Protein AF-0000000085153282 (afdb_homodimer)

Radius of gyration: 21.61 Å; Cα contacts (8 Å, |Δi|>4): 539; chains: 2; bounding box: 54×69×67 Å

pLDDT: mean 90.54, std 16.42, range [29.72, 98.94]

Secondary structure (DSSP, 8-state):
-------------EEEEE---SSHHHHHHHHHHHHHHTTT-EEE-HHHHS--HHHHHHTT--HHHHHHHHHHHHHHHHHH-SEEEEE--SSS--HHHHHHHHHHHHTT-EEEEE---GGG-STTSS-HHHHTT-SEEESSHHHHHHHHHHHHS---/-------------EEEEE---SSHHHHHHHHHHHHHHTTT-EEE-HHHHS--HHHHHHTT--HHHHHHHHHHHHHHHHHH-SEEEEE--SSS--HHHHHHHHHHHHTT-EEEEE---GGG-STTSS-HHHHHH-SEEESSHHHHHHHHHHHHS---

Nearest PDB structures (foldseek):
  7o62-assembly1_B  TM=9.659E-01  e=3.490E-23  Desulfotalea psychrophila LSv54
  7o62-assembly1_A  TM=9.675E-01  e=1.592E-22  Desulfotalea psychrophila LSv54
  7o62-assembly1_D  TM=9.751E-01  e=4.844E-21  Desulfotalea psychrophila LSv54
  7o62-assembly1_C  TM=9.656E-01  e=6.238E-21  Desulfotalea psychrophila LSv54
  8pqq-assembly1_D  TM=7.972E-01  e=9.176E-09  Chroococcidiopsis thermalis PCC 7203

Sequence (312 aa):
MRRFVMNNLSFRPKLYLAAPLFNEAEKESNRNIRDSLIDCCDVFLPQEDGLLLDELVSLGTPLKVAEKSIYEADISAMKNADILLAVLDGACIDDGVAFELGYAKAINKVCLGFQTDVRRQAPTGNNPMIECSCEEIFSDLGSLKKWLQQKYNKLSMRRFVMNNLSFRPKLYLAAPLFNEAEKESNRNIRDSLIDCCDVFLPQEDGLLLDELVSLGTPLKVAEKSIYEADISAMKNADILLAVLDGACIDDGVAFELGYAKAINKVCLGFQTDVRRQAPTGNNPMIECSCEEIFSDLGSLKKWLQQKYNKLS

Solvent-accessible surface area (backbone atoms only — not comparable to full-atom values): 16989 Å² total; per-residue (Å²): 131,80,75,74,67,71,71,75,71,60,53,64,45,32,30,27,52,33,54,68,68,89,47,68,70,40,42,51,51,51,49,50,53,45,64,72,37,52,89,63,31,48,65,44,42,48,95,77,74,50,66,51,62,70,61,37,41,74,74,67,38,54,64,70,57,33,34,44,50,32,34,53,49,51,53,52,49,52,70,71,27,51,29,37,40,30,46,55,39,61,101,56,41,46,40,55,28,27,16,50,52,20,24,39,47,60,72,66,36,51,31,33,34,40,41,72,42,70,84,46,67,43,92,80,40,51,54,38,60,59,53,67,55,29,82,47,74,32,68,47,67,67,64,45,44,50,51,52,38,59,72,40,40,63,72,121,129,81,75,71,68,70,72,74,72,59,54,64,46,32,29,27,51,34,53,69,68,89,46,70,69,41,43,52,52,50,50,51,54,44,65,72,37,53,89,64,30,48,66,45,42,48,95,77,73,51,67,51,61,70,61,37,40,75,75,66,40,55,64,70,59,31,35,46,50,33,35,52,50,51,52,50,50,52,70,70,28,51,30,38,40,30,47,55,39,64,102,56,42,44,37,55,29,26,17,50,52,20,24,40,47,61,72,67,36,51,30,32,34,39,41,71,41,69,84,46,66,42,93,80,40,52,53,38,59,58,53,66,55,29,82,46,74,33,67,48,67,68,63,47,45,51,51,51,38,57,71,40,42,63,72,122

InterPro domains:
  IPR007710 Nucleoside 2-deoxyribosyltransferase [PF05014] (15-120)
  IPR051239 2'-Deoxynucleoside 5'-phosphate N-hydrolase [PTHR15364] (12-120)

Foldseek 3Di:
DPPPPVVVVQDAFEEEEQFDDPDPVRVVVLVVLCVLQVVRHNYDDCVPNHQDQVVCVVVPHDNVRSVVRRVVRSLVSLVRGQEYEAEQEDVHRDPSSLVSLVSSLVVPHAYEYEYQHPCQPPPPNDDCSVVVSHPYYDNDSVVVNVVSCVVRVVPD/DPPPPVVVVQDAFEEEEQFDDPDPVRVVVLVVLCVLQVVRHNYDDCVPNHQDQVVCVVVPHDNVRSVVRRVVRSLVSLVRGQEYEAEQEDVHRDPSSLVSLVSSLVVPHAYEYEYQHPCQPPPPRDDCSVVVSHPYYDNDSVVVNVVSCVVRVVPD

Structure (mmCIF, N/CA/C/O backbone):
data_AF-0000000085153282-model_v1
#
loop_
_entity.id
_entity.type
_entity.pdbx_description
1 polymer 'Nucleoside 2-deoxyribosyltransferase'
#
loop_
_atom_site.group_PDB
_atom_site.id
_atom_site.type_symbol
_atom_site.label_atom_id
_atom_site.label_alt_id
_atom_site.label_comp_id
_atom_site.label_asym_id
_atom_site.label_entity_id
_atom_site.label_seq_id
_atom_site.pdbx_PDB_ins_code
_atom_site.Cartn_x
_atom_site.Cartn_y
_atom_site.Cartn_z
_atom_site.occupancy
_atom_site.B_iso_or_equiv
_atom_site.auth_seq_id
_atom_site.auth_comp_id
_atom_site.auth_asym_id
_atom_site.auth_atom_id
_atom_site.pdbx_PDB_model_num
ATOM 1 N N . MET A 1 1 ? -17.188 20.094 47.781 1 29.72 1 MET A N 1
ATOM 2 C CA . MET A 1 1 ? -17.562 19.141 46.719 1 29.72 1 MET A CA 1
ATOM 3 C C . MET A 1 1 ? -16.703 19.359 45.469 1 29.72 1 MET A C 1
ATOM 5 O O . MET A 1 1 ? -16.875 20.344 44.75 1 29.72 1 MET A O 1
ATOM 9 N N . ARG A 1 2 ? -15.484 19.141 45.531 1 34.56 2 ARG A N 1
ATOM 10 C CA . ARG A 1 2 ? -14.453 19.562 44.562 1 34.56 2 ARG A CA 1
ATOM 11 C C . ARG A 1 2 ? -14.672 18.922 43.188 1 34.56 2 ARG A C 1
ATOM 13 O O . ARG A 1 2 ? -14.789 17.703 43.094 1 34.56 2 ARG A O 1
ATOM 20 N N . ARG A 1 3 ? -15.547 19.656 42.375 1 34.19 3 ARG A N 1
ATOM 21 C CA . ARG A 1 3 ? -15.711 19.219 41 1 34.19 3 ARG A CA 1
ATOM 22 C C . ARG A 1 3 ? -14.391 18.703 40.406 1 34.19 3 ARG A C 1
ATOM 24 O O . ARG A 1 3 ? -13.43 19.453 40.281 1 34.19 3 ARG A O 1
ATOM 31 N N . PHE A 1 4 ? -13.938 17.547 40.688 1 35.59 4 PHE A N 1
ATOM 32 C CA . PHE A 1 4 ? -12.883 16.891 39.938 1 35.59 4 PHE A CA 1
ATOM 33 C C . PHE A 1 4 ? -13.016 17.172 38.438 1 35.59 4 PHE A C 1
ATOM 35 O O . PHE A 1 4 ? -13.922 16.672 37.781 1 35.59 4 PHE A O 1
ATOM 42 N N . VAL A 1 5 ? -12.914 18.453 38.094 1 35.88 5 VAL A N 1
ATOM 43 C CA . VAL A 1 5 ? -12.812 18.781 36.688 1 35.88 5 VAL A CA 1
ATOM 44 C C . VAL A 1 5 ? -11.961 17.719 35.969 1 35.88 5 VAL A C 1
ATOM 46 O O . VAL A 1 5 ? -10.781 17.562 36.281 1 35.88 5 VAL A O 1
ATOM 49 N N . MET A 1 6 ? -12.43 16.438 35.969 1 36.19 6 MET A N 1
ATOM 50 C CA . MET A 1 6 ? -11.812 15.523 35 1 36.19 6 MET A CA 1
ATOM 51 C C . MET A 1 6 ? -11.133 16.281 33.875 1 36.19 6 MET A C 1
A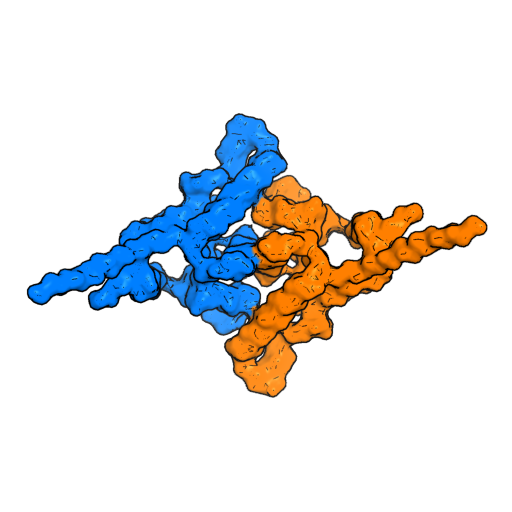TOM 53 O O . MET A 1 6 ? -11.797 17.016 33.125 1 36.19 6 MET A O 1
ATOM 57 N N . ASN A 1 7 ? -10.125 17.125 34.188 1 38.12 7 ASN A N 1
ATOM 58 C CA . ASN A 1 7 ? -9.25 17.703 33.188 1 38.12 7 ASN A CA 1
ATOM 59 C C . ASN A 1 7 ? -9.195 16.859 31.922 1 38.12 7 ASN A C 1
ATOM 61 O O . ASN A 1 7 ? -8.492 15.844 31.875 1 38.12 7 ASN A O 1
ATOM 65 N N . ASN A 1 8 ? -10.344 16.391 31.391 1 42.69 8 ASN A N 1
ATOM 66 C CA . ASN A 1 8 ? -10.453 15.648 30.141 1 42.69 8 ASN A CA 1
ATOM 67 C C . ASN A 1 8 ? -9.297 15.969 29.188 1 42.69 8 ASN A C 1
ATOM 69 O O . ASN A 1 8 ? -9.273 17.031 28.578 1 42.69 8 ASN A O 1
ATOM 73 N N . LEU A 1 9 ? -8.016 16.031 29.516 1 49.03 9 LEU A N 1
ATOM 74 C CA . LEU A 1 9 ? -6.738 16.281 28.859 1 49.03 9 LEU A CA 1
ATOM 75 C C . LEU A 1 9 ? -6.785 15.852 27.391 1 49.03 9 LEU A C 1
ATOM 77 O O . LEU A 1 9 ? -6.992 14.672 27.094 1 49.03 9 LEU A O 1
ATOM 81 N N . SER A 1 10 ? -7.375 16.734 26.453 1 64 10 SER A N 1
ATOM 82 C CA . SER A 1 10 ? -7.566 16.656 25.016 1 64 10 SER A CA 1
ATOM 83 C C . SER A 1 10 ? -6.348 16.031 24.328 1 64 10 SER A C 1
ATOM 85 O O . SER A 1 10 ? -5.215 16.453 24.578 1 64 10 SER A O 1
ATOM 87 N N . PHE A 1 11 ? -6.25 14.812 24.219 1 83.5 11 PHE A N 1
ATOM 88 C CA . PHE A 1 11 ? -5.23 14.094 23.469 1 83.5 11 PHE A CA 1
ATOM 89 C C . PHE A 1 11 ? -5.137 14.625 22.031 1 83.5 11 PHE A C 1
ATOM 91 O O . PHE A 1 11 ? -6.145 14.727 21.344 1 83.5 11 PHE A O 1
ATOM 98 N N . ARG A 1 12 ? -3.98 15.281 21.797 1 91.25 12 ARG A N 1
ATOM 99 C CA . ARG A 1 12 ? -3.715 15.719 20.438 1 91.25 12 ARG A CA 1
ATOM 100 C C . ARG A 1 12 ? -3.092 14.602 19.609 1 91.25 12 ARG A C 1
ATOM 102 O O . ARG A 1 12 ? -1.907 14.297 19.766 1 91.25 12 ARG A O 1
ATOM 109 N N . PRO A 1 13 ? -3.854 13.977 18.781 1 96.94 13 PRO A N 1
ATOM 110 C CA . PRO A 1 13 ? -3.316 12.836 18.031 1 96.94 13 PRO A CA 1
ATOM 111 C C . PRO A 1 13 ? -2.24 13.234 17.031 1 96.94 13 PRO A C 1
ATOM 113 O O . PRO A 1 13 ? -2.279 14.344 16.484 1 96.94 13 PRO A O 1
ATOM 116 N N . LYS A 1 14 ? -1.281 12.398 16.859 1 98.25 14 LYS A N 1
ATOM 117 C CA . LYS A 1 14 ? -0.298 12.531 15.789 1 98.25 14 LYS A CA 1
ATOM 118 C C . LYS A 1 14 ? -0.824 11.938 14.484 1 98.25 14 LYS A C 1
ATOM 120 O O . LYS A 1 14 ? -1.229 10.773 14.438 1 98.25 14 LYS A O 1
ATOM 125 N N . LEU A 1 15 ? -0.9 12.789 13.461 1 98.69 15 LEU A N 1
ATOM 126 C CA . LEU A 1 15 ? -1.451 12.391 12.172 1 98.69 15 LEU A CA 1
ATOM 127 C C . LEU A 1 15 ? -0.372 12.391 11.094 1 98.69 15 LEU A C 1
ATOM 129 O O . LEU A 1 15 ? 0.289 13.406 10.875 1 98.69 15 LEU A O 1
ATOM 133 N N . TYR A 1 16 ? -0.143 11.25 10.484 1 98.88 16 TYR A N 1
ATOM 134 C CA . TYR A 1 16 ? 0.729 11.141 9.32 1 98.88 16 TYR A CA 1
ATOM 135 C C . TYR A 1 16 ? -0.044 11.391 8.031 1 98.88 16 TYR A C 1
ATOM 137 O O . TYR A 1 16 ? -0.998 10.672 7.723 1 98.88 16 TYR A O 1
ATOM 145 N N . LEU A 1 17 ? 0.329 12.414 7.312 1 98.88 17 LEU A N 1
ATOM 146 C CA . LEU A 1 17 ? -0.335 12.711 6.051 1 98.88 17 LEU A CA 1
ATOM 147 C C . LEU A 1 17 ? 0.336 11.977 4.895 1 98.88 17 LEU A C 1
ATOM 149 O O . LEU A 1 17 ? 1.42 12.359 4.453 1 98.88 17 LEU A O 1
ATOM 153 N N . ALA A 1 18 ? -0.278 10.914 4.445 1 98.88 18 ALA A N 1
ATOM 154 C CA . ALA A 1 18 ? 0.175 10.195 3.258 1 98.88 18 ALA A CA 1
ATOM 155 C C . ALA A 1 18 ? -0.378 10.836 1.987 1 98.88 18 ALA A C 1
ATOM 157 O O . ALA A 1 18 ? -1.581 10.773 1.724 1 98.88 18 ALA A O 1
ATOM 158 N N . ALA A 1 19 ? 0.488 11.445 1.213 1 98.69 19 ALA A N 1
ATOM 159 C CA . ALA A 1 19 ? 0.075 12.195 0.028 1 98.69 19 ALA A CA 1
ATOM 160 C C . ALA A 1 19 ? 1.212 12.281 -0.986 1 98.69 19 ALA A C 1
ATOM 162 O O . ALA A 1 19 ? 2.387 12.281 -0.612 1 98.69 19 ALA A O 1
ATOM 163 N N . PRO A 1 20 ? 0.787 12.258 -2.318 1 97 20 PRO A N 1
ATOM 164 C CA . PRO A 1 20 ? 1.847 12.562 -3.283 1 97 20 PRO A CA 1
ATOM 165 C C . PRO A 1 20 ? 2.424 13.961 -3.105 1 97 20 PRO A C 1
ATOM 167 O O . PRO A 1 20 ? 1.715 14.875 -2.676 1 97 20 PRO A O 1
ATOM 170 N N . LEU A 1 21 ? 3.65 14.094 -3.424 1 96.56 21 LEU A N 1
ATOM 171 C CA . LEU A 1 21 ? 4.32 15.375 -3.205 1 96.56 21 LEU A CA 1
ATOM 172 C C . LEU A 1 21 ? 5.285 15.688 -4.344 1 96.56 21 LEU A C 1
ATOM 174 O O . LEU A 1 21 ? 6.367 16.234 -4.117 1 96.56 21 LEU A O 1
ATOM 178 N N . PHE A 1 22 ? 4.906 15.391 -5.578 1 92.5 22 PHE A N 1
ATOM 179 C CA . PHE A 1 22 ? 5.84 15.359 -6.695 1 92.5 22 PHE A CA 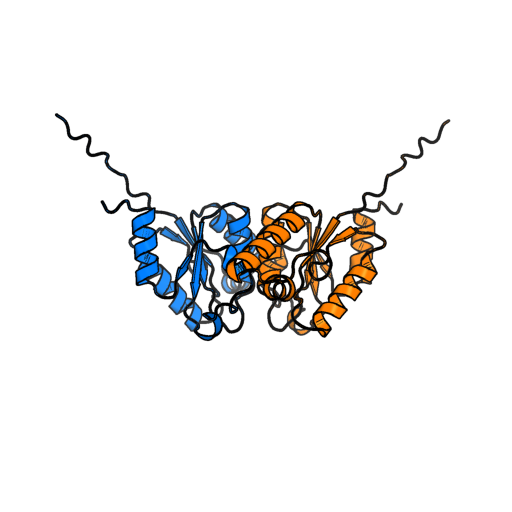1
ATOM 180 C C . PHE A 1 22 ? 5.711 16.609 -7.551 1 92.5 22 PHE A C 1
ATOM 182 O O . PHE A 1 22 ? 6.504 16.828 -8.469 1 92.5 22 PHE A O 1
ATOM 189 N N . ASN A 1 23 ? 4.695 17.438 -7.309 1 94.12 23 ASN A N 1
ATOM 190 C CA . ASN A 1 23 ? 4.555 18.719 -7.98 1 94.12 23 ASN A CA 1
ATOM 191 C C . ASN A 1 23 ? 3.992 19.781 -7.043 1 94.12 23 ASN A C 1
ATOM 193 O O . ASN A 1 23 ? 3.596 19.469 -5.918 1 94.12 23 ASN A O 1
ATOM 197 N N . GLU A 1 24 ? 4.023 21.047 -7.527 1 96.25 24 GLU A N 1
ATOM 198 C CA . GLU A 1 24 ? 3.674 22.172 -6.652 1 96.25 24 GLU A CA 1
ATOM 199 C C . GLU A 1 24 ? 2.199 22.125 -6.266 1 96.25 24 GLU A C 1
ATOM 201 O O . GLU A 1 24 ? 1.836 22.484 -5.141 1 96.25 24 GLU A O 1
ATOM 206 N N . ALA A 1 25 ? 1.349 21.734 -7.176 1 97 25 ALA A N 1
ATOM 207 C CA . ALA A 1 25 ? -0.078 21.656 -6.875 1 97 25 ALA A CA 1
ATOM 208 C C . ALA A 1 25 ? -0.348 20.672 -5.75 1 97 25 ALA A C 1
ATOM 210 O O . ALA A 1 25 ? -1.129 20.953 -4.836 1 97 25 ALA A O 1
ATOM 211 N N . GLU A 1 26 ? 0.323 19.562 -5.797 1 97 26 GLU A N 1
ATOM 212 C CA . GLU A 1 26 ? 0.208 18.547 -4.75 1 97 26 GLU A CA 1
ATOM 213 C C . GLU A 1 26 ? 0.714 19.078 -3.412 1 97 26 GLU A C 1
ATOM 215 O O . GLU A 1 26 ? 0.039 18.953 -2.391 1 97 26 GLU A O 1
ATOM 220 N N . LYS A 1 27 ? 1.851 19.688 -3.42 1 98 27 LYS A N 1
ATOM 221 C CA . LYS A 1 27 ? 2.461 20.203 -2.195 1 98 27 LYS A CA 1
ATOM 222 C C . LYS A 1 27 ? 1.598 21.281 -1.561 1 98 27 LYS A C 1
ATOM 224 O O . LYS A 1 27 ? 1.459 21.344 -0.337 1 98 27 LYS A O 1
ATOM 229 N N . GLU A 1 28 ? 1.05 22.109 -2.377 1 98.44 28 GLU A N 1
ATOM 230 C CA . GLU A 1 28 ? 0.167 23.156 -1.878 1 98.44 28 GLU A CA 1
ATOM 231 C C . GLU A 1 28 ? -1.098 22.562 -1.261 1 98.44 28 GLU A C 1
ATOM 233 O O . GLU A 1 28 ? -1.534 23 -0.193 1 98.44 28 GLU A O 1
ATOM 238 N N . SER A 1 29 ? -1.662 21.609 -1.939 1 98.12 29 SER A N 1
ATOM 239 C CA . SER A 1 29 ? -2.836 20.922 -1.407 1 98.12 29 SER A CA 1
ATOM 240 C C . SER A 1 29 ? -2.539 20.281 -0.056 1 98.12 29 SER A C 1
ATOM 242 O O . SER A 1 29 ? -3.338 20.391 0.876 1 98.12 29 SER A O 1
ATOM 244 N N . ASN A 1 30 ? -1.379 19.656 0.062 1 98.62 30 ASN A N 1
ATOM 245 C CA . ASN A 1 30 ? -0.965 19.016 1.311 1 98.62 30 ASN A CA 1
ATOM 246 C C . ASN A 1 30 ? -0.835 20.047 2.439 1 98.62 30 ASN A C 1
ATOM 248 O O . ASN A 1 30 ? -1.261 19.781 3.566 1 98.62 30 ASN A O 1
ATOM 252 N N . ARG A 1 31 ? -0.266 21.188 2.154 1 98.5 31 ARG A N 1
ATOM 253 C CA . ARG A 1 31 ? -0.141 22.25 3.145 1 98.5 31 ARG A CA 1
ATOM 254 C C . ARG A 1 31 ? -1.512 22.719 3.617 1 98.5 31 ARG A C 1
ATOM 256 O O . ARG A 1 31 ? -1.714 22.969 4.809 1 98.5 31 ARG A O 1
ATOM 263 N N . ASN A 1 32 ? -2.391 22.828 2.648 1 98.44 32 ASN A N 1
ATOM 264 C CA . ASN A 1 32 ? -3.748 23.234 2.988 1 98.44 32 ASN A CA 1
ATOM 265 C C . ASN A 1 32 ? -4.414 22.25 3.938 1 98.44 32 ASN A C 1
ATOM 267 O O . ASN A 1 32 ? -5.102 22.641 4.879 1 98.44 32 ASN A O 1
ATOM 271 N N . ILE A 1 33 ? -4.266 20.969 3.682 1 98.56 33 ILE A N 1
ATOM 272 C CA . ILE A 1 33 ? -4.812 19.938 4.559 1 98.56 33 ILE A CA 1
ATOM 273 C C . ILE A 1 33 ? -4.203 20.062 5.953 1 98.56 33 ILE A C 1
ATOM 275 O O . ILE A 1 33 ? -4.926 20.125 6.949 1 98.56 33 ILE A O 1
ATOM 279 N N . ARG A 1 34 ? -2.865 20.156 6.027 1 98.38 34 ARG A N 1
ATOM 280 C CA . ARG A 1 34 ? -2.162 20.297 7.297 1 98.38 34 ARG A CA 1
ATOM 281 C C . ARG A 1 34 ? -2.666 21.531 8.062 1 98.38 34 ARG A C 1
ATOM 283 O O . ARG A 1 34 ? -3.014 21.422 9.234 1 98.38 34 ARG A O 1
ATOM 290 N N . ASP A 1 35 ? -2.793 22.656 7.355 1 98.25 35 ASP A N 1
ATOM 291 C CA . ASP A 1 35 ? -3.189 23.906 7.988 1 98.25 35 ASP A CA 1
ATOM 292 C C . ASP A 1 35 ? -4.621 23.828 8.516 1 98.25 35 ASP A C 1
ATOM 294 O O . ASP A 1 35 ? -4.945 24.438 9.539 1 98.25 35 ASP A O 1
ATOM 298 N N . SER A 1 36 ? -5.453 23.094 7.848 1 97.81 36 SER A N 1
ATOM 299 C CA . SER A 1 36 ? -6.848 22.953 8.25 1 97.81 36 SER A CA 1
ATOM 300 C C . SER A 1 36 ? -6.984 22.094 9.5 1 97.81 36 SER A C 1
ATOM 302 O O . SER A 1 36 ? -7.988 22.172 10.211 1 97.81 36 SER A O 1
ATOM 304 N N . LEU A 1 37 ? -5.984 21.266 9.766 1 97.5 37 LEU A N 1
ATOM 305 C CA . LEU A 1 37 ? -6.121 20.281 10.836 1 97.5 37 LEU A CA 1
ATOM 306 C C . LEU A 1 37 ? -5.215 20.625 12.008 1 97.5 37 LEU A C 1
ATOM 308 O O . LEU A 1 37 ? -5.289 19.984 13.062 1 97.5 37 LEU A O 1
ATOM 312 N N . ILE A 1 38 ? -4.406 21.641 11.922 1 94.25 38 ILE A N 1
ATOM 313 C CA . ILE A 1 38 ? -3.32 21.906 12.852 1 94.25 38 ILE A CA 1
ATOM 314 C C . ILE A 1 38 ? -3.891 22.25 14.227 1 94.25 38 ILE A C 1
ATOM 316 O O . ILE A 1 38 ? -3.201 22.141 15.242 1 94.25 38 ILE A O 1
ATOM 320 N N . ASP A 1 39 ? -5.156 22.641 14.344 1 92.12 39 ASP A N 1
ATOM 321 C CA . ASP A 1 39 ? -5.754 23.016 15.617 1 92.12 39 ASP A CA 1
ATOM 322 C C . ASP A 1 39 ? -6.184 21.781 16.406 1 92.12 39 ASP A C 1
ATOM 324 O O . ASP A 1 39 ? -6.406 21.859 17.625 1 92.12 39 ASP A O 1
ATOM 328 N N . CYS A 1 40 ? -6.289 20.656 15.758 1 93.25 40 CYS A N 1
ATOM 329 C CA . CYS A 1 40 ? -6.828 19.5 16.469 1 93.25 40 CYS A CA 1
ATOM 330 C C . CYS A 1 40 ? -5.871 18.312 16.406 1 93.25 40 CYS A C 1
ATOM 332 O O . CYS A 1 40 ? -6.031 17.344 17.125 1 93.25 40 CYS A O 1
ATOM 334 N N . CYS A 1 41 ? -4.812 18.375 15.531 1 95.44 41 CYS A N 1
ATOM 335 C CA . CYS A 1 41 ? -3.859 17.281 15.367 1 95.44 41 CYS A CA 1
ATOM 336 C C . CYS A 1 41 ? -2.438 17.812 15.242 1 95.44 41 CYS A C 1
ATOM 338 O O . CYS A 1 41 ? -2.23 18.953 14.852 1 95.44 41 CYS A O 1
ATOM 340 N N . ASP A 1 42 ? -1.476 16.984 15.633 1 97.38 42 ASP A N 1
ATOM 341 C CA . ASP A 1 42 ? -0.088 17.172 15.219 1 97.38 42 ASP A CA 1
ATOM 342 C C . ASP A 1 42 ? 0.192 16.453 13.898 1 97.38 42 ASP A C 1
ATOM 344 O O . ASP A 1 42 ? 0.393 15.242 13.875 1 97.38 42 ASP A O 1
ATOM 348 N N . VAL A 1 43 ? 0.238 17.297 12.844 1 98.31 43 VAL A N 1
ATOM 349 C CA . VAL A 1 43 ? 0.317 16.703 11.516 1 98.31 43 VAL A CA 1
ATOM 350 C C . VAL A 1 43 ? 1.779 16.547 11.102 1 98.31 43 VAL A C 1
ATOM 352 O O . VAL A 1 43 ? 2.549 17.5 11.141 1 98.31 43 VAL A O 1
ATOM 355 N N . PHE A 1 44 ? 2.189 15.336 10.82 1 98.69 44 PHE A N 1
ATOM 356 C CA . PHE A 1 44 ? 3.453 15.078 10.141 1 98.69 44 PHE A CA 1
ATOM 357 C C . PHE A 1 44 ? 3.287 15.188 8.633 1 98.69 44 PHE A C 1
ATOM 359 O O . PHE A 1 44 ? 2.58 14.383 8.016 1 98.69 44 PHE A O 1
ATOM 366 N N . LEU A 1 45 ? 3.867 16.141 8.078 1 98.44 45 LEU A N 1
ATOM 367 C CA . LEU A 1 45 ? 3.859 16.422 6.641 1 98.44 45 LEU A CA 1
ATOM 368 C C . LEU A 1 45 ? 5.191 16.031 6.008 1 98.44 45 LEU A C 1
ATOM 370 O O . LEU A 1 45 ? 6.176 16.766 6.121 1 98.44 45 LEU A O 1
ATOM 374 N N . PRO A 1 46 ? 5.242 14.953 5.195 1 97.94 46 PRO A N 1
ATOM 375 C CA . PRO A 1 46 ? 6.512 14.406 4.711 1 97.94 46 PRO A CA 1
ATOM 376 C C . PRO A 1 46 ? 7.324 15.422 3.914 1 97.94 46 PRO A C 1
ATOM 378 O O . PRO A 1 46 ? 8.555 15.453 4.027 1 97.94 46 PRO A O 1
ATOM 381 N N . GLN A 1 47 ? 6.66 16.297 3.17 1 97.44 47 GLN A N 1
ATOM 382 C CA . GLN A 1 47 ? 7.391 17.234 2.322 1 97.44 47 GLN A CA 1
ATOM 383 C C . GLN A 1 47 ? 8.117 18.281 3.16 1 97.44 47 GLN A C 1
ATOM 385 O O . GLN A 1 47 ? 9.023 18.953 2.668 1 97.44 47 GLN A O 1
ATOM 390 N N . GLU A 1 48 ? 7.672 18.406 4.484 1 97.25 48 GLU A N 1
ATOM 391 C CA . GLU A 1 48 ? 8.273 19.422 5.344 1 97.25 48 GLU A CA 1
ATOM 392 C C . GLU A 1 48 ? 8.984 18.797 6.535 1 97.25 48 GLU A C 1
ATOM 394 O O . GLU A 1 48 ? 10.008 19.297 7 1 97.25 48 GLU A O 1
ATOM 399 N N . ASP A 1 49 ? 8.438 17.688 7.008 1 97.62 49 ASP A N 1
ATOM 400 C CA . ASP A 1 49 ? 8.906 17.109 8.258 1 97.62 49 ASP A CA 1
ATOM 401 C C . ASP A 1 49 ? 9.766 15.867 8.008 1 97.62 49 ASP A C 1
ATOM 403 O O . ASP A 1 49 ? 10.375 15.328 8.93 1 97.62 49 ASP A O 1
ATOM 407 N N . GLY A 1 50 ? 9.812 15.391 6.73 1 96.94 50 GLY A N 1
ATOM 408 C CA . GLY A 1 50 ? 10.539 14.18 6.387 1 96.94 50 GLY A CA 1
ATOM 409 C C . GLY A 1 50 ? 11.789 14.445 5.57 1 96.94 50 GLY A C 1
ATOM 410 O O . GLY A 1 50 ? 12.32 15.562 5.582 1 96.94 50 GLY A O 1
ATOM 411 N N . LEU A 1 51 ? 12.32 13.359 5.031 1 95.56 51 LEU A N 1
ATOM 412 C CA . LEU A 1 51 ? 13.461 13.438 4.125 1 95.56 51 LEU A CA 1
ATOM 413 C C . LEU A 1 51 ? 13 13.469 2.672 1 95.56 51 LEU A C 1
ATOM 415 O O . LEU A 1 51 ? 12.055 12.766 2.301 1 95.56 51 LEU A O 1
ATOM 419 N N . LEU A 1 52 ? 13.664 14.328 1.941 1 94.31 52 LEU A N 1
ATOM 420 C CA . LEU A 1 52 ? 13.312 14.445 0.531 1 94.31 52 LEU A CA 1
ATOM 421 C C . LEU A 1 52 ? 14.453 13.969 -0.358 1 94.31 52 LEU A C 1
ATOM 423 O O . LEU A 1 52 ? 15.617 14.289 -0.106 1 94.31 52 LEU A O 1
ATOM 427 N N . LEU A 1 53 ? 14.094 13.281 -1.426 1 92.12 53 LEU A N 1
ATOM 428 C CA . LEU A 1 53 ? 15.07 12.641 -2.301 1 92.12 53 LEU A CA 1
ATOM 429 C C . LEU A 1 53 ? 15.969 13.68 -2.959 1 92.12 53 LEU A C 1
ATOM 431 O O . LEU A 1 53 ? 17.203 13.562 -2.916 1 92.12 53 LEU A O 1
ATOM 435 N N . ASP A 1 54 ? 15.297 14.68 -3.531 1 91.5 54 ASP A N 1
ATOM 436 C CA . ASP A 1 54 ? 16.047 15.695 -4.258 1 91.5 54 ASP A CA 1
ATOM 437 C C . ASP A 1 54 ? 17.031 16.406 -3.338 1 91.5 54 ASP A C 1
ATOM 439 O O . ASP A 1 54 ? 18.156 16.719 -3.74 1 91.5 54 ASP A O 1
ATOM 443 N N . GLU A 1 55 ? 16.625 16.656 -2.111 1 93.44 55 GLU A N 1
ATOM 444 C CA . GLU A 1 55 ? 17.484 17.328 -1.143 1 93.44 55 GLU A CA 1
ATOM 445 C C . GLU A 1 55 ? 18.672 16.453 -0.756 1 93.44 55 GLU A C 1
ATOM 447 O O . GLU A 1 55 ? 19.812 16.922 -0.76 1 93.44 55 GLU A O 1
ATOM 452 N N . LEU A 1 56 ? 18.469 15.195 -0.515 1 94.94 56 LEU A N 1
ATOM 453 C CA . LEU A 1 56 ? 19.531 14.289 -0.096 1 94.94 56 LEU A CA 1
ATOM 454 C C . LEU A 1 56 ? 20.547 14.078 -1.217 1 94.94 56 LEU A C 1
ATOM 456 O O . LEU A 1 56 ? 21.75 14.117 -0.981 1 94.94 56 LEU A O 1
ATOM 460 N N . VAL A 1 57 ? 20.016 13.93 -2.393 1 93.12 57 VAL A N 1
ATOM 461 C CA . VAL A 1 57 ? 20.891 13.68 -3.537 1 93.12 57 VAL A CA 1
ATOM 462 C C . VAL A 1 57 ? 21.703 14.93 -3.852 1 93.12 57 VAL A C 1
ATOM 464 O O . VAL A 1 57 ? 22.891 14.844 -4.172 1 93.12 57 VAL A O 1
ATOM 467 N N . SER A 1 58 ? 21.078 16.094 -3.764 1 95.62 58 SER A N 1
ATOM 468 C CA . SER A 1 58 ? 21.766 17.359 -4.016 1 95.62 58 SER A CA 1
ATOM 469 C C . SER A 1 58 ? 22.906 17.578 -3.02 1 95.62 58 SER A C 1
ATOM 471 O O . SER A 1 58 ? 23.891 18.25 -3.326 1 95.62 58 SER A O 1
ATOM 473 N N . LEU A 1 59 ? 22.828 17 -1.825 1 96 59 LEU A N 1
ATOM 474 C CA . LEU A 1 59 ? 23.828 17.125 -0.783 1 96 59 LEU A CA 1
ATOM 475 C C . LEU A 1 59 ? 24.906 16.062 -0.938 1 96 59 LEU A C 1
ATOM 477 O O . LEU A 1 59 ? 25.812 15.953 -0.096 1 96 59 LEU A O 1
ATOM 481 N N . GLY A 1 60 ? 24.75 15.203 -1.96 1 96.25 60 GLY A N 1
ATOM 482 C CA . GLY A 1 60 ? 25.812 14.258 -2.285 1 96.25 60 GLY A CA 1
ATOM 483 C C . GLY A 1 60 ? 25.516 12.852 -1.815 1 96.25 60 GLY A C 1
ATOM 484 O O . GLY A 1 60 ? 26.359 11.961 -1.935 1 96.25 60 GLY A O 1
ATOM 485 N N . THR A 1 61 ? 24.375 12.648 -1.288 1 95.88 61 THR A N 1
ATOM 486 C CA . THR A 1 61 ? 24.016 11.305 -0.859 1 95.88 61 THR A CA 1
ATOM 487 C C . THR A 1 61 ? 23.719 10.414 -2.064 1 95.88 61 THR A C 1
ATOM 489 O O . THR A 1 61 ? 22.969 10.805 -2.965 1 95.88 61 THR A O 1
ATOM 492 N N . PRO A 1 62 ? 24.406 9.219 -2.076 1 96 62 PRO A N 1
ATOM 493 C CA . PRO A 1 62 ? 24.094 8.297 -3.17 1 96 62 PRO A CA 1
ATOM 494 C C . PRO A 1 62 ? 22.594 7.953 -3.23 1 96 62 PRO A C 1
ATOM 496 O O . PRO A 1 62 ? 21.953 7.824 -2.191 1 96 62 PRO A O 1
ATOM 499 N N . LEU A 1 63 ? 22.094 7.812 -4.434 1 93.62 63 LEU A N 1
ATOM 500 C CA . LEU A 1 63 ? 20.656 7.652 -4.695 1 93.62 63 LEU A CA 1
ATOM 501 C C . LEU A 1 63 ? 20.078 6.523 -3.848 1 93.62 63 LEU A C 1
ATOM 503 O O . LEU A 1 63 ? 19.078 6.719 -3.146 1 93.62 63 LEU A O 1
ATOM 507 N N . LYS A 1 64 ? 20.688 5.363 -3.865 1 94.31 64 LYS A N 1
ATOM 508 C CA . LYS A 1 64 ? 20.172 4.195 -3.16 1 94.31 64 LYS A CA 1
ATOM 509 C C . LYS A 1 64 ? 20.156 4.43 -1.652 1 94.31 64 LYS A C 1
ATOM 511 O O . LYS A 1 64 ? 19.234 3.979 -0.961 1 94.31 64 LYS A O 1
ATOM 516 N N . VAL A 1 65 ? 21.109 5.09 -1.166 1 96.5 65 VAL A N 1
ATOM 517 C CA . VAL A 1 65 ? 21.188 5.418 0.253 1 96.5 65 VAL A CA 1
ATOM 518 C C . VAL A 1 65 ? 20.094 6.426 0.606 1 96.5 65 VAL A C 1
ATOM 520 O O . VAL A 1 65 ? 19.438 6.305 1.645 1 96.5 65 VAL A O 1
ATOM 523 N N . ALA A 1 66 ? 19.922 7.391 -0.291 1 96.62 66 ALA A N 1
ATOM 524 C CA . ALA A 1 66 ? 18.875 8.398 -0.094 1 96.62 66 ALA A CA 1
ATOM 525 C C . ALA A 1 66 ? 17.484 7.754 -0.046 1 96.62 66 ALA A C 1
ATOM 527 O O . ALA A 1 66 ? 16.703 8.039 0.854 1 96.62 66 ALA A O 1
ATOM 528 N N . GLU A 1 67 ? 17.25 6.863 -0.958 1 96 67 GLU A N 1
ATOM 529 C CA . GLU A 1 67 ? 15.969 6.168 -1.011 1 96 67 GLU A CA 1
ATOM 530 C C . GLU A 1 67 ? 15.719 5.359 0.261 1 96 67 GLU A C 1
ATOM 532 O O . GLU A 1 67 ? 14.625 5.387 0.818 1 96 67 GLU A O 1
ATOM 537 N N . LYS A 1 68 ? 16.719 4.641 0.681 1 97.44 68 LYS A N 1
ATOM 538 C CA . LYS A 1 68 ? 16.594 3.828 1.89 1 97.44 68 LYS A CA 1
ATOM 539 C C . LYS A 1 68 ? 16.359 4.703 3.117 1 97.44 68 LYS A C 1
ATOM 541 O O . LYS A 1 68 ? 15.547 4.355 3.982 1 97.44 68 LYS A O 1
ATOM 546 N N . SER A 1 69 ? 17.031 5.816 3.189 1 97.88 69 SER A N 1
ATOM 547 C CA . SER A 1 69 ? 16.859 6.738 4.309 1 97.88 69 SER A CA 1
ATOM 548 C C . SER A 1 69 ? 15.438 7.285 4.363 1 97.88 69 SER A C 1
ATOM 550 O O . SER A 1 69 ? 14.844 7.379 5.438 1 97.88 69 SER A O 1
ATOM 552 N N . ILE A 1 70 ? 14.945 7.672 3.23 1 97.56 70 ILE A N 1
ATOM 553 C CA . ILE A 1 70 ? 13.586 8.188 3.137 1 97.56 70 ILE A CA 1
ATOM 554 C C . ILE A 1 70 ? 12.594 7.113 3.568 1 97.56 70 ILE A C 1
ATOM 556 O O . ILE A 1 70 ? 11.688 7.375 4.363 1 97.56 70 ILE A O 1
ATOM 560 N N . TYR A 1 71 ? 12.781 5.922 3.008 1 98.19 71 TYR A N 1
ATOM 561 C CA . TYR A 1 71 ? 11.938 4.781 3.35 1 98.19 71 TYR A CA 1
ATOM 562 C C . TYR A 1 71 ? 11.906 4.559 4.859 1 98.19 71 TYR A C 1
ATOM 564 O O . TYR A 1 71 ? 10.828 4.477 5.457 1 98.19 71 TYR A O 1
ATOM 572 N N . GLU A 1 72 ? 13.031 4.457 5.48 1 98.44 72 GLU A N 1
ATOM 573 C CA . GLU A 1 72 ? 13.125 4.199 6.914 1 98.44 72 GLU A CA 1
ATOM 574 C C . GLU A 1 72 ? 12.516 5.344 7.723 1 98.44 72 GLU A C 1
ATOM 576 O O . GLU A 1 72 ? 11.844 5.109 8.734 1 98.44 72 GLU A O 1
ATOM 581 N N . ALA A 1 73 ? 12.766 6.57 7.309 1 98.25 73 ALA A N 1
ATOM 582 C CA . ALA A 1 73 ? 12.227 7.738 7.996 1 98.25 73 ALA A CA 1
ATOM 583 C C . ALA A 1 73 ? 10.695 7.754 7.93 1 98.25 73 ALA A C 1
ATOM 585 O O . ALA A 1 73 ? 10.031 8.039 8.922 1 98.25 73 ALA A O 1
ATOM 586 N N . ASP A 1 74 ? 10.172 7.473 6.766 1 98.44 74 ASP A N 1
ATOM 587 C CA . ASP A 1 74 ? 8.727 7.453 6.594 1 98.44 74 ASP A CA 1
ATOM 588 C C . ASP A 1 74 ? 8.086 6.336 7.414 1 98.44 74 ASP A C 1
ATOM 590 O O . ASP A 1 74 ? 7.043 6.531 8.039 1 98.44 74 ASP A O 1
ATOM 594 N N . ILE A 1 75 ? 8.688 5.141 7.414 1 98.81 75 ILE A N 1
ATOM 595 C CA . ILE A 1 75 ? 8.203 4.027 8.227 1 98.81 75 ILE A CA 1
ATOM 596 C C . ILE A 1 75 ? 8.195 4.434 9.703 1 98.81 75 ILE A C 1
ATOM 598 O O . ILE A 1 75 ? 7.211 4.211 10.406 1 98.81 75 ILE A O 1
ATOM 602 N N . SER A 1 76 ? 9.281 5.055 10.164 1 98.81 76 SER A N 1
ATOM 603 C CA . SER A 1 76 ? 9.375 5.504 11.547 1 98.81 76 SER A CA 1
ATOM 604 C C . SER A 1 76 ? 8.281 6.52 11.875 1 98.81 76 SER A C 1
ATOM 606 O O . SER A 1 76 ? 7.664 6.453 12.938 1 98.81 76 SER A O 1
ATOM 608 N N . ALA A 1 77 ? 8.062 7.457 10.969 1 98.75 77 ALA A N 1
ATOM 609 C CA . ALA A 1 77 ? 7.031 8.477 11.164 1 98.75 77 ALA A CA 1
ATOM 610 C C . ALA A 1 77 ? 5.645 7.848 11.25 1 98.75 77 ALA A C 1
ATOM 612 O O . ALA A 1 77 ? 4.824 8.242 12.086 1 98.75 77 ALA A O 1
ATOM 613 N N . MET A 1 78 ? 5.371 6.863 10.422 1 98.81 78 MET A N 1
ATOM 614 C CA . MET A 1 78 ? 4.094 6.16 10.453 1 98.81 78 MET A CA 1
ATOM 615 C C . MET A 1 78 ? 3.926 5.406 11.773 1 98.81 78 MET A C 1
ATOM 617 O O . MET A 1 78 ? 2.852 5.434 12.375 1 98.81 78 MET A O 1
ATOM 621 N N . LYS A 1 79 ? 4.992 4.754 12.211 1 98.81 79 LYS A N 1
ATOM 622 C CA . LYS A 1 79 ? 4.945 4.012 13.469 1 98.81 79 LYS A CA 1
ATOM 623 C C . LYS A 1 79 ? 4.672 4.941 14.648 1 98.81 79 LYS A C 1
ATOM 625 O O . LYS A 1 79 ? 4.02 4.547 15.617 1 98.81 79 LYS A O 1
ATOM 630 N N . ASN A 1 80 ? 5.113 6.145 14.578 1 98.44 80 ASN A N 1
ATOM 631 C CA . ASN A 1 80 ? 4.977 7.113 15.664 1 98.44 80 ASN A CA 1
ATOM 632 C C . ASN A 1 80 ? 3.633 7.836 15.602 1 98.44 80 ASN A C 1
ATOM 634 O O . ASN A 1 80 ? 3.275 8.57 16.531 1 98.44 80 ASN A O 1
ATOM 638 N N . ALA A 1 81 ? 2.883 7.676 14.547 1 98.62 81 ALA A N 1
ATOM 639 C CA . ALA A 1 81 ? 1.599 8.352 14.383 1 98.62 81 ALA A CA 1
ATOM 640 C C . ALA A 1 81 ? 0.466 7.547 15.008 1 98.62 81 ALA A C 1
ATOM 642 O O . ALA A 1 81 ? 0.61 6.344 15.25 1 98.62 81 ALA A O 1
ATOM 643 N N . ASP A 1 82 ? -0.606 8.227 15.289 1 98.31 82 ASP A N 1
ATOM 644 C CA . ASP A 1 82 ? -1.84 7.582 15.742 1 98.31 82 ASP A CA 1
ATOM 645 C C . ASP A 1 82 ? -2.781 7.324 14.57 1 98.31 82 ASP A C 1
ATOM 647 O O . ASP A 1 82 ? -3.51 6.328 14.555 1 98.31 82 ASP A O 1
ATOM 651 N N . ILE A 1 83 ? -2.729 8.242 13.609 1 98.69 83 ILE A N 1
ATOM 652 C CA . ILE A 1 83 ? -3.648 8.266 12.477 1 98.69 83 ILE A CA 1
ATOM 653 C C . ILE A 1 83 ? -2.859 8.398 11.172 1 98.69 83 ILE A C 1
ATOM 655 O O . ILE A 1 83 ? -1.883 9.148 11.109 1 98.69 83 ILE A O 1
ATOM 659 N N . LEU A 1 84 ? -3.221 7.664 10.195 1 98.94 84 LEU A N 1
ATOM 660 C CA . LEU A 1 84 ? -2.791 7.949 8.836 1 98.94 84 LEU A CA 1
ATOM 661 C C . LEU A 1 84 ? -3.945 8.508 8.008 1 98.94 84 LEU A C 1
ATOM 663 O O . LEU A 1 84 ? -5.016 7.895 7.938 1 98.94 84 LEU A O 1
ATOM 667 N N . LEU A 1 85 ? -3.787 9.664 7.5 1 98.94 85 LEU A N 1
ATOM 668 C CA . LEU A 1 85 ? -4.695 10.234 6.512 1 98.94 85 LEU A CA 1
ATOM 669 C C . LEU A 1 85 ? -4.133 10.086 5.102 1 98.94 85 LEU A C 1
ATOM 671 O O . LEU A 1 85 ? -3.098 10.664 4.777 1 98.94 85 LEU A O 1
ATOM 675 N N . ALA A 1 86 ? -4.797 9.297 4.301 1 98.88 86 ALA A N 1
ATOM 676 C CA . ALA A 1 86 ? -4.355 9.031 2.936 1 98.88 86 ALA A CA 1
ATOM 677 C C . ALA A 1 86 ? -5.113 9.898 1.936 1 98.88 86 ALA A C 1
ATOM 679 O O . ALA A 1 86 ? -6.348 9.867 1.888 1 98.88 86 ALA A O 1
ATOM 680 N N . VAL A 1 87 ? -4.383 10.672 1.181 1 98.62 87 VAL A N 1
ATOM 681 C CA . VAL A 1 87 ? -4.988 11.359 0.051 1 98.62 87 VAL A CA 1
ATOM 682 C C . VAL A 1 87 ? -5.207 10.383 -1.102 1 98.62 87 VAL A C 1
ATOM 684 O O . VAL A 1 87 ? -4.246 9.828 -1.642 1 98.62 87 VAL A O 1
ATOM 687 N N . LEU A 1 88 ? -6.453 10.219 -1.497 1 97.31 88 LEU A N 1
ATOM 688 C CA . LEU A 1 88 ? -6.828 9.156 -2.426 1 97.31 88 LEU A CA 1
ATOM 689 C C . LEU A 1 88 ? -7.227 9.742 -3.779 1 97.31 88 LEU A C 1
ATOM 691 O O . LEU A 1 88 ? -7.938 9.094 -4.551 1 97.31 88 LEU A O 1
ATOM 695 N N . ASP A 1 89 ? -6.766 10.914 -4.098 1 95.31 89 ASP A N 1
ATOM 696 C CA . ASP A 1 89 ? -7.113 11.586 -5.344 1 95.31 89 ASP A CA 1
ATOM 697 C C . ASP A 1 89 ? -6.215 11.125 -6.488 1 95.31 89 ASP A C 1
ATOM 699 O O . ASP A 1 89 ? -5.148 10.555 -6.258 1 95.31 89 ASP A O 1
ATOM 703 N N . GLY A 1 90 ? -6.668 11.406 -7.762 1 91.44 90 GLY A N 1
ATOM 704 C CA . GLY A 1 90 ? -5.918 11.078 -8.961 1 91.44 90 GLY A CA 1
ATOM 705 C C . GLY A 1 90 ? -6.562 9.984 -9.789 1 91.44 90 GLY A C 1
ATOM 706 O O . GLY A 1 90 ? -7.32 9.164 -9.266 1 91.44 90 GLY A O 1
ATOM 707 N N . ALA A 1 91 ? -6.25 10.008 -11.086 1 86.56 91 ALA A N 1
ATOM 708 C CA . ALA A 1 91 ? -6.715 8.906 -11.922 1 86.56 91 ALA A CA 1
ATOM 709 C C . ALA A 1 91 ? -6.277 7.562 -11.352 1 86.56 91 ALA A C 1
ATOM 711 O O . ALA A 1 91 ? -7.012 6.574 -11.445 1 86.56 91 ALA A O 1
ATOM 712 N N . CYS A 1 92 ? -5.156 7.551 -10.781 1 91 92 CYS A N 1
ATOM 713 C CA . CYS A 1 92 ? -4.645 6.465 -9.945 1 91 92 CYS A CA 1
ATOM 714 C C . CYS A 1 92 ? -4.148 6.992 -8.609 1 91 92 CYS A C 1
ATOM 716 O O . CYS A 1 92 ? -3.531 8.055 -8.539 1 91 92 CYS A O 1
ATOM 718 N N . ILE A 1 93 ? -4.504 6.246 -7.656 1 95.31 93 ILE A N 1
ATOM 719 C CA . ILE A 1 93 ? -3.938 6.586 -6.355 1 95.31 93 ILE A CA 1
ATOM 720 C C . ILE A 1 93 ? -2.42 6.418 -6.395 1 95.31 93 ILE A C 1
ATOM 722 O O . ILE A 1 93 ? -1.91 5.445 -6.953 1 95.31 93 ILE A O 1
ATOM 726 N N . ASP A 1 94 ? -1.721 7.418 -5.84 1 96.5 94 ASP A N 1
ATOM 727 C CA . ASP A 1 94 ? -0.266 7.344 -5.746 1 96.5 94 ASP A CA 1
ATOM 728 C C . ASP A 1 94 ? 0.178 6.035 -5.094 1 96.5 94 ASP A C 1
ATOM 730 O O . ASP A 1 94 ? -0.336 5.656 -4.043 1 96.5 94 ASP A O 1
ATOM 734 N N . ASP A 1 95 ? 1.128 5.312 -5.703 1 96.81 95 ASP A N 1
ATOM 735 C CA . ASP A 1 95 ? 1.505 3.988 -5.219 1 96.81 95 ASP A CA 1
ATOM 736 C C . ASP A 1 95 ? 2.176 4.074 -3.848 1 96.81 95 ASP A C 1
ATOM 738 O O . ASP A 1 95 ? 2.02 3.176 -3.018 1 96.81 95 ASP A O 1
ATOM 742 N N . GLY A 1 96 ? 2.957 5.176 -3.57 1 97.75 96 GLY A N 1
ATOM 743 C CA . GLY A 1 96 ? 3.5 5.367 -2.236 1 97.75 96 GLY A CA 1
ATOM 744 C C . GLY A 1 96 ? 2.43 5.531 -1.174 1 97.75 96 GLY A C 1
ATOM 745 O O . GLY A 1 96 ? 2.545 4.98 -0.076 1 97.75 96 GLY A O 1
ATOM 746 N N . VAL A 1 97 ? 1.39 6.27 -1.531 1 98.69 97 VAL A N 1
ATOM 747 C CA . VAL A 1 97 ? 0.274 6.5 -0.619 1 98.69 97 VAL A CA 1
ATOM 748 C C . VAL A 1 97 ? -0.436 5.176 -0.331 1 98.69 97 VAL A C 1
ATOM 750 O O . VAL A 1 97 ? -0.737 4.867 0.824 1 98.69 97 VAL A O 1
ATOM 753 N N . ALA A 1 98 ? -0.704 4.41 -1.39 1 98.62 98 ALA A N 1
ATOM 754 C CA . ALA A 1 98 ? -1.36 3.117 -1.219 1 98.62 98 ALA A CA 1
ATOM 755 C C . ALA A 1 98 ? -0.516 2.184 -0.355 1 98.62 98 ALA A C 1
ATOM 757 O O . ALA A 1 98 ? -1.041 1.499 0.525 1 98.62 98 ALA A O 1
ATOM 758 N N . PHE A 1 99 ? 0.815 2.18 -0.568 1 98.88 99 PHE A N 1
ATOM 759 C CA . PHE A 1 99 ? 1.745 1.405 0.244 1 98.88 99 PHE A CA 1
ATOM 760 C C . PHE A 1 99 ? 1.656 1.816 1.709 1 98.88 99 PHE A C 1
ATOM 762 O O . PHE A 1 99 ? 1.535 0.965 2.592 1 98.88 99 PHE A O 1
ATOM 769 N N . GLU A 1 100 ? 1.688 3.066 1.94 1 98.94 100 GLU A N 1
ATOM 770 C CA . GLU A 1 100 ? 1.684 3.584 3.305 1 98.94 100 GLU A CA 1
ATOM 771 C C . GLU A 1 100 ? 0.381 3.24 4.023 1 98.94 100 GLU A C 1
ATOM 773 O O . GLU A 1 100 ? 0.389 2.912 5.211 1 98.94 100 GLU A O 1
ATOM 778 N N . LEU A 1 101 ? -0.734 3.32 3.283 1 98.94 101 LEU A N 1
ATOM 779 C CA . LEU A 1 101 ? -2.023 2.928 3.842 1 98.94 101 LEU A CA 1
ATOM 780 C C . LEU A 1 101 ? -2.012 1.461 4.258 1 98.94 101 LEU A C 1
ATOM 782 O O . LEU A 1 101 ? -2.449 1.121 5.359 1 98.94 101 LEU A O 1
ATOM 786 N N . GLY A 1 102 ? -1.477 0.594 3.381 1 98.94 102 GLY A N 1
ATOM 787 C CA . GLY A 1 102 ? -1.369 -0.815 3.727 1 98.94 102 GLY A CA 1
ATOM 788 C C . GLY A 1 102 ? -0.503 -1.066 4.945 1 98.94 102 GLY A C 1
ATOM 789 O O . GLY A 1 102 ? -0.883 -1.829 5.836 1 98.94 102 GLY A O 1
ATOM 790 N N . TYR A 1 103 ? 0.63 -0.404 4.984 1 98.94 103 TYR A N 1
ATOM 791 C CA . TYR A 1 103 ? 1.558 -0.55 6.098 1 98.94 103 TYR A CA 1
ATOM 792 C C . TYR A 1 103 ? 0.911 -0.111 7.406 1 98.94 103 TYR A C 1
ATOM 794 O O . TYR A 1 103 ? 0.944 -0.843 8.398 1 98.94 103 TYR A O 1
ATOM 802 N N . ALA A 1 104 ? 0.32 1.048 7.406 1 98.94 104 ALA A N 1
ATOM 803 C CA . ALA A 1 104 ? -0.298 1.618 8.602 1 98.94 104 ALA A CA 1
ATOM 804 C C . ALA A 1 104 ? -1.444 0.743 9.102 1 98.94 104 ALA A C 1
ATOM 806 O O . ALA A 1 104 ? -1.6 0.537 10.305 1 98.94 104 ALA A O 1
ATOM 807 N N . LYS A 1 105 ? -2.23 0.252 8.164 1 98.94 105 LYS A N 1
ATOM 808 C CA . LYS A 1 105 ? -3.336 -0.62 8.555 1 98.94 105 LYS A CA 1
ATOM 809 C C . LYS A 1 105 ? -2.828 -1.876 9.258 1 98.94 105 LYS A C 1
ATOM 811 O O . LYS A 1 105 ? -3.383 -2.293 10.273 1 98.94 105 LYS A O 1
ATOM 816 N N . ALA A 1 106 ? -1.774 -2.439 8.75 1 98.88 106 ALA A N 1
ATOM 817 C CA . ALA A 1 106 ? -1.215 -3.68 9.281 1 98.88 106 ALA A CA 1
ATOM 818 C C . ALA A 1 106 ? -0.71 -3.484 10.711 1 98.88 106 ALA A C 1
ATOM 820 O O . ALA A 1 106 ? -0.728 -4.418 11.516 1 98.88 106 ALA A O 1
ATOM 821 N N . ILE A 1 107 ? -0.26 -2.311 11.023 1 98.69 107 ILE A N 1
ATOM 822 C CA . ILE A 1 107 ? 0.255 -2.08 12.367 1 98.69 107 ILE A CA 1
ATOM 823 C C . ILE A 1 107 ? -0.813 -1.399 13.219 1 98.69 107 ILE A C 1
ATOM 825 O O . ILE A 1 107 ? -0.498 -0.737 14.211 1 98.69 107 ILE A O 1
ATOM 829 N N . ASN A 1 108 ? -2.082 -1.45 12.758 1 98.38 108 ASN A N 1
ATOM 830 C CA . ASN A 1 108 ? -3.297 -1.152 13.516 1 98.38 108 ASN A CA 1
ATOM 831 C C . ASN A 1 108 ? -3.443 0.345 13.766 1 98.38 108 ASN A C 1
ATOM 833 O O . ASN A 1 108 ? -3.92 0.755 14.828 1 98.38 108 ASN A O 1
ATOM 837 N N . LYS A 1 109 ? -2.998 1.178 12.875 1 98.81 109 LYS A N 1
ATOM 838 C CA . LYS A 1 109 ? -3.289 2.605 12.953 1 98.81 109 LYS A CA 1
ATOM 839 C C . LYS A 1 109 ? -4.723 2.898 12.516 1 98.81 109 LYS A C 1
ATOM 841 O O . LYS A 1 109 ? -5.309 2.139 11.742 1 98.81 109 LYS A O 1
ATOM 846 N N . VAL A 1 110 ? -5.281 3.951 13.094 1 98.69 110 VAL A N 1
ATOM 847 C CA . VAL A 1 110 ? -6.512 4.496 12.523 1 98.69 110 VAL A CA 1
ATOM 848 C C . VAL A 1 110 ? -6.227 5.078 11.141 1 98.69 110 VAL A C 1
ATOM 850 O O . VAL A 1 110 ? -5.395 5.977 11 1 98.69 110 VAL A O 1
ATOM 853 N N . CYS A 1 111 ? -6.879 4.516 10.078 1 98.94 111 CYS A N 1
ATOM 854 C CA . CYS A 1 111 ? -6.652 4.98 8.719 1 98.94 111 CYS A CA 1
ATOM 855 C C . CYS A 1 111 ? -7.879 5.703 8.18 1 98.94 111 CYS A C 1
ATOM 857 O O . CYS A 1 111 ? -8.992 5.18 8.242 1 98.94 111 CYS A O 1
ATOM 859 N N . LEU A 1 112 ? -7.656 6.914 7.695 1 98.88 112 LEU A N 1
ATOM 860 C CA . LEU A 1 112 ? -8.68 7.746 7.07 1 98.88 112 LEU A CA 1
ATOM 861 C C . LEU A 1 112 ? -8.312 8.078 5.629 1 98.88 112 LEU A C 1
ATOM 863 O O . LEU A 1 112 ? -7.125 8.117 5.277 1 98.88 112 LEU A O 1
ATOM 867 N N . GLY A 1 113 ? -9.336 8.242 4.809 1 98.38 113 GLY A N 1
ATOM 868 C CA . GLY A 1 113 ? -9.133 8.711 3.447 1 98.38 113 GLY A CA 1
ATOM 869 C C . GLY A 1 113 ? -9.625 10.125 3.227 1 98.38 113 GLY A C 1
ATOM 870 O O . GLY A 1 113 ? -10.594 10.562 3.85 1 98.38 113 GLY A O 1
ATOM 871 N N . PHE A 1 114 ? -8.93 10.867 2.455 1 98.25 114 PHE A N 1
ATOM 872 C CA . PHE A 1 114 ? -9.375 12.156 1.923 1 98.25 114 PHE A CA 1
ATOM 873 C C . PHE A 1 114 ? -9.438 12.117 0.4 1 98.25 114 PHE A C 1
ATOM 875 O O . PHE A 1 114 ? -8.414 11.914 -0.263 1 98.25 114 PHE A O 1
ATOM 882 N N . GLN A 1 115 ? -10.578 12.203 -0.127 1 96.56 115 GLN A N 1
ATOM 883 C CA . GLN A 1 115 ? -10.828 11.984 -1.548 1 96.56 115 GLN A CA 1
ATOM 884 C C . GLN A 1 115 ? -11.805 13.023 -2.1 1 96.56 115 GLN A C 1
ATOM 886 O O . GLN A 1 115 ? -12.984 13.016 -1.755 1 96.56 115 GLN A O 1
ATOM 891 N N . THR A 1 116 ? -11.305 13.891 -3.014 1 94.06 116 THR A N 1
ATOM 892 C CA . THR A 1 116 ? -12.125 14.953 -3.576 1 94.06 116 THR A CA 1
ATOM 893 C C . THR A 1 116 ? -12.344 14.734 -5.07 1 94.06 116 THR A C 1
ATOM 895 O O . THR A 1 116 ? -13.117 15.461 -5.703 1 94.06 116 THR A O 1
ATOM 898 N N . ASP A 1 117 ? -11.648 13.789 -5.625 1 86.56 117 ASP A N 1
ATOM 899 C CA . ASP A 1 117 ? -11.742 13.461 -7.043 1 86.56 117 ASP A CA 1
ATOM 900 C C . ASP A 1 117 ? -13.07 12.781 -7.363 1 86.56 117 ASP A C 1
ATOM 902 O O . ASP A 1 117 ? -13.297 11.633 -6.977 1 86.56 117 ASP A O 1
ATOM 906 N N . VAL A 1 118 ? -13.891 13.367 -8.078 1 78 118 VAL A N 1
ATOM 907 C CA . VAL A 1 118 ? -15.258 12.914 -8.312 1 78 118 VAL A CA 1
ATOM 908 C C . VAL A 1 118 ? -15.242 11.617 -9.117 1 78 118 VAL A C 1
ATOM 910 O O . VAL A 1 118 ? -16.203 10.844 -9.078 1 78 118 VAL A O 1
ATOM 913 N N . ARG A 1 119 ? -14.258 11.359 -9.938 1 71.19 119 ARG A N 1
ATOM 914 C CA . ARG A 1 119 ? -14.156 10.133 -10.711 1 71.19 119 ARG A CA 1
ATOM 915 C C . ARG A 1 119 ? -14.023 8.914 -9.805 1 71.19 119 ARG A C 1
ATOM 917 O O . ARG A 1 119 ? -14.398 7.805 -10.18 1 71.19 119 ARG A O 1
ATOM 924 N N . ARG A 1 120 ? -13.578 9.172 -8.617 1 72.62 120 ARG A N 1
ATOM 925 C CA . ARG A 1 120 ? -13.297 8.094 -7.668 1 72.62 120 ARG A CA 1
ATOM 926 C C . ARG A 1 120 ? -14.406 7.973 -6.633 1 72.62 120 ARG A C 1
ATOM 928 O O . ARG A 1 120 ? -14.391 7.062 -5.797 1 72.62 120 ARG A O 1
ATOM 935 N N . GLN A 1 121 ? -15.211 8.812 -6.625 1 67.44 121 GLN A N 1
ATOM 936 C CA . GLN A 1 121 ? -16.25 8.828 -5.59 1 67.44 121 GLN A CA 1
ATOM 937 C C . GLN A 1 121 ? -17.375 7.867 -5.93 1 67.44 121 GLN A C 1
ATOM 939 O O . GLN A 1 121 ? -18.234 7.594 -5.09 1 67.44 121 GLN A O 1
ATOM 944 N N . ALA A 1 122 ? -17.219 7.281 -7.02 1 61.12 122 ALA A N 1
ATOM 945 C CA . ALA A 1 122 ? -18.234 6.27 -7.348 1 61.12 122 ALA A CA 1
ATOM 946 C C . ALA A 1 122 ? -18.047 5.02 -6.492 1 61.12 122 ALA A C 1
ATOM 948 O O . ALA A 1 122 ? -16.938 4.738 -6.02 1 61.12 122 ALA A O 1
ATOM 949 N N . PRO A 1 123 ? -19.141 4.293 -6.09 1 56.84 123 PRO A N 1
ATOM 950 C CA . PRO A 1 123 ? -19.094 3.119 -5.219 1 56.84 123 PRO A CA 1
ATOM 951 C C . PRO A 1 123 ? -18.016 2.117 -5.641 1 56.84 123 PRO A C 1
ATOM 953 O O . PRO A 1 123 ? -17.453 1.419 -4.797 1 56.84 123 PRO A O 1
ATOM 956 N N . THR A 1 124 ? -17.734 2.102 -6.844 1 61.19 124 THR A N 1
ATOM 957 C CA . THR A 1 124 ? -16.719 1.164 -7.309 1 61.19 124 THR A CA 1
ATOM 958 C C . THR A 1 124 ? -15.438 1.897 -7.676 1 61.19 124 THR A C 1
ATOM 960 O O . THR A 1 124 ? -14.602 1.374 -8.422 1 61.19 124 THR A O 1
ATOM 963 N N . GLY A 1 125 ? -15.367 2.973 -6.984 1 77.44 125 GLY A N 1
ATOM 964 C CA . GLY A 1 125 ? -14.242 3.789 -7.418 1 77.44 125 GLY A CA 1
ATOM 965 C C . GLY A 1 125 ? -12.93 3.371 -6.793 1 77.44 125 GLY A C 1
ATOM 966 O O . GLY A 1 125 ? -11.875 3.449 -7.434 1 77.44 125 GLY A O 1
ATOM 967 N N . ASN A 1 126 ? -13.031 2.916 -5.543 1 89.81 126 ASN A N 1
ATOM 968 C CA . ASN A 1 126 ? -11.812 2.455 -4.891 1 89.81 126 ASN A CA 1
ATOM 969 C C . ASN A 1 126 ? -11.758 0.931 -4.816 1 89.81 126 ASN A C 1
ATOM 971 O O . ASN A 1 126 ? -12.773 0.279 -4.57 1 89.81 126 ASN A O 1
ATOM 975 N N . ASN A 1 127 ? -10.586 0.392 -5.035 1 91.75 127 ASN A N 1
ATOM 976 C CA . ASN A 1 127 ? -10.398 -1.033 -4.789 1 91.75 127 ASN A CA 1
ATOM 977 C C . ASN A 1 127 ? -10.695 -1.396 -3.34 1 91.75 127 ASN A C 1
ATOM 979 O O . ASN A 1 127 ? -10.547 -0.566 -2.441 1 91.75 127 ASN A O 1
ATOM 983 N N . PRO A 1 128 ? -11.18 -2.67 -3.086 1 95.38 128 PRO A N 1
ATOM 984 C CA . PRO A 1 128 ? -11.586 -3.086 -1.742 1 95.38 128 PRO A CA 1
ATOM 985 C C . PRO A 1 128 ? -10.477 -2.908 -0.708 1 95.38 128 PRO A C 1
ATOM 987 O O . PRO A 1 128 ? -10.758 -2.641 0.464 1 95.38 128 PRO A O 1
ATOM 990 N N . MET A 1 129 ? -9.195 -3.057 -1.136 1 97.88 129 MET A N 1
ATOM 991 C CA . MET A 1 129 ? -8.094 -2.9 -0.194 1 97.88 129 MET A CA 1
ATOM 992 C C . MET A 1 129 ? -8.031 -1.472 0.337 1 97.88 129 MET A C 1
ATOM 994 O O . MET A 1 129 ? -7.762 -1.257 1.521 1 97.88 129 MET A O 1
ATOM 998 N N . ILE A 1 130 ? -8.32 -0.526 -0.552 1 98.06 130 ILE A N 1
ATOM 999 C CA . ILE A 1 130 ? -8.305 0.887 -0.189 1 98.06 130 ILE A CA 1
ATOM 1000 C C . ILE A 1 130 ? -9.562 1.235 0.601 1 98.06 130 ILE A C 1
ATOM 1002 O O . ILE A 1 130 ? -9.477 1.739 1.724 1 98.06 130 ILE A O 1
ATOM 1006 N N . GLU A 1 131 ? -10.695 0.898 0.062 1 96.38 131 GLU A N 1
ATOM 1007 C CA . GLU A 1 131 ? -11.992 1.284 0.62 1 96.38 131 GLU A CA 1
ATOM 1008 C C . GLU A 1 131 ? -12.18 0.719 2.025 1 96.38 131 GLU A C 1
ATOM 1010 O O . GLU A 1 131 ? -12.555 1.444 2.947 1 96.38 131 GLU A O 1
ATOM 1015 N N . CYS A 1 132 ? -11.828 -0.554 2.24 1 97.56 132 CYS A N 1
ATOM 1016 C CA . CYS A 1 132 ? -12.164 -1.251 3.477 1 97.56 132 CYS A CA 1
ATOM 1017 C C . CYS A 1 132 ? -11.109 -1.007 4.551 1 97.56 132 CYS A C 1
ATOM 1019 O O . CYS A 1 132 ? -11.328 -1.321 5.719 1 97.56 132 CYS A O 1
ATOM 1021 N N . SER A 1 133 ? -9.977 -0.428 4.16 1 98.38 133 SER A N 1
ATOM 1022 C CA . SER A 1 133 ? -8.93 -0.153 5.141 1 98.38 133 SER A CA 1
ATOM 1023 C C . SER A 1 133 ? -9.195 1.16 5.871 1 98.38 133 SER A C 1
ATOM 1025 O O . SER A 1 133 ? -8.641 1.396 6.953 1 98.38 133 SER A O 1
ATOM 1027 N N . CYS A 1 134 ? -9.969 2.035 5.262 1 98.31 134 CYS A N 1
ATOM 1028 C CA . CYS A 1 134 ? -10.258 3.34 5.848 1 98.31 134 CYS A CA 1
ATOM 1029 C C . CYS A 1 134 ? -11.484 3.273 6.75 1 98.31 134 CYS A C 1
ATOM 1031 O O . CYS A 1 134 ? -12.547 2.799 6.332 1 98.31 134 CYS A O 1
ATOM 1033 N N . GLU A 1 135 ? -11.328 3.748 7.965 1 97.81 135 GLU A N 1
ATOM 1034 C CA . GLU A 1 135 ? -12.477 3.855 8.852 1 97.81 135 GLU A CA 1
ATOM 1035 C C . GLU A 1 135 ? -13.539 4.785 8.266 1 97.81 135 GLU A C 1
ATOM 1037 O O . GLU A 1 135 ? -14.742 4.531 8.406 1 97.81 135 GLU A O 1
ATOM 1042 N N . GLU A 1 136 ? -13.062 5.824 7.691 1 97.44 136 GLU A N 1
ATOM 1043 C CA . GLU A 1 136 ? -13.906 6.797 7.008 1 97.44 136 GLU A CA 1
ATOM 1044 C C . GLU A 1 136 ? -13.148 7.488 5.879 1 97.44 136 GLU A C 1
ATOM 1046 O O . GLU A 1 136 ? -11.93 7.668 5.961 1 97.44 136 GLU A O 1
ATOM 1051 N N . ILE A 1 137 ? -13.867 7.805 4.805 1 97.06 137 ILE A N 1
ATOM 1052 C CA . ILE A 1 137 ? -13.32 8.586 3.701 1 97.06 137 ILE A CA 1
ATOM 1053 C C . ILE A 1 137 ? -14.102 9.891 3.557 1 97.06 137 ILE A C 1
ATOM 1055 O O . ILE A 1 137 ? -15.328 9.875 3.404 1 97.06 137 IL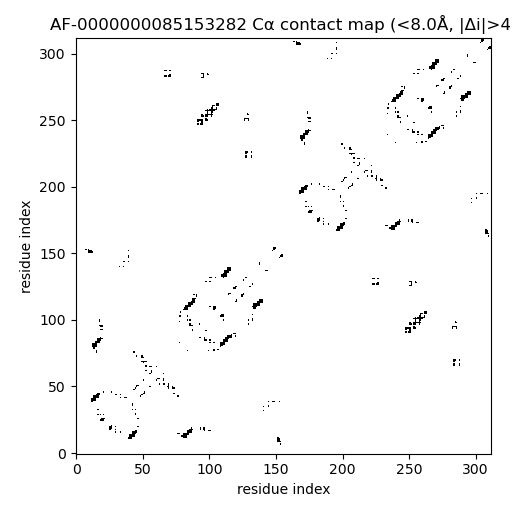E A O 1
ATOM 1059 N N . PHE A 1 138 ? -13.367 10.977 3.633 1 97.38 138 PHE A N 1
ATOM 1060 C CA . PHE A 1 138 ? -13.984 12.297 3.617 1 97.38 138 PHE A CA 1
ATOM 1061 C C . PHE A 1 138 ? -13.766 12.984 2.273 1 97.38 138 PHE A C 1
ATOM 1063 O O . PHE A 1 138 ? -12.727 12.797 1.639 1 97.38 138 PHE A O 1
ATOM 1070 N N . SER A 1 139 ? -14.734 13.844 1.886 1 96.12 139 SER A N 1
ATOM 1071 C CA . SER A 1 139 ? -14.609 14.602 0.644 1 96.12 139 SER A CA 1
ATOM 1072 C C . SER A 1 139 ? -14.461 16.094 0.918 1 96.12 139 SER A C 1
ATOM 1074 O O . SER A 1 139 ? -14.398 16.891 -0.014 1 96.12 139 SER A O 1
ATOM 1076 N N . ASP A 1 140 ? -14.445 16.453 2.18 1 96.81 140 ASP A N 1
ATOM 1077 C CA . ASP A 1 140 ? -14.234 17.844 2.576 1 96.81 140 ASP A CA 1
ATOM 1078 C C . ASP A 1 140 ? -13.531 17.922 3.93 1 96.81 140 ASP A C 1
ATOM 1080 O O . ASP A 1 140 ? -13.711 17.047 4.781 1 96.81 140 ASP A O 1
ATOM 1084 N N . LEU A 1 141 ? -12.773 19.031 4.152 1 97.69 141 LEU A N 1
ATOM 1085 C CA . LEU A 1 141 ? -11.914 19.156 5.324 1 97.69 141 LEU A CA 1
ATOM 1086 C C . LEU A 1 141 ? -12.742 19.453 6.57 1 97.69 141 LEU A C 1
ATOM 1088 O O . LEU A 1 141 ? -12.352 19.094 7.68 1 97.69 141 LEU A O 1
ATOM 1092 N N . GLY A 1 142 ? -13.852 20.109 6.348 1 97.44 142 GLY A N 1
ATOM 1093 C CA . GLY A 1 142 ? -14.719 20.391 7.484 1 97.44 142 GLY A CA 1
ATOM 1094 C C . GLY A 1 142 ? -15.219 19.125 8.172 1 97.44 142 GLY A C 1
ATOM 1095 O O . GLY A 1 142 ? -15.141 19.016 9.398 1 97.44 142 GLY A O 1
ATOM 1096 N N . SER A 1 143 ? -15.773 18.188 7.402 1 97.75 143 SER A N 1
ATOM 1097 C CA . SER A 1 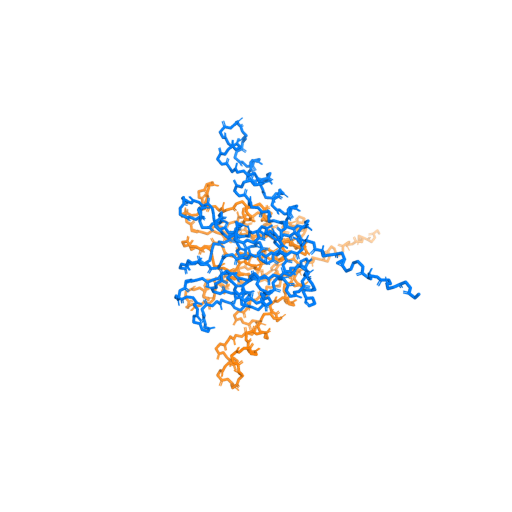143 ? -16.266 16.922 7.945 1 97.75 143 SER A CA 1
ATOM 1098 C C . SER A 1 143 ? -15.133 16.109 8.578 1 97.75 143 SER A C 1
ATOM 1100 O O . SER A 1 143 ? -15.32 15.469 9.609 1 97.75 143 SER A O 1
ATOM 1102 N N . LEU A 1 144 ? -13.953 16.156 7.949 1 98 144 LEU A N 1
ATOM 1103 C CA . LEU A 1 144 ? -12.781 15.469 8.492 1 98 144 LEU A CA 1
ATOM 1104 C C . LEU A 1 144 ? -12.398 16.047 9.852 1 98 144 LEU A C 1
ATOM 1106 O O . LEU A 1 144 ? -12.211 15.297 10.812 1 98 144 LEU A O 1
ATOM 1110 N N . LYS A 1 145 ? -12.328 17.297 9.938 1 96.94 145 LYS A N 1
ATOM 1111 C CA . LYS A 1 145 ? -11.977 17.984 11.18 1 96.94 145 LYS A CA 1
ATOM 1112 C C . LYS A 1 145 ? -12.977 17.656 12.289 1 96.94 145 LYS A C 1
ATOM 1114 O O . LYS A 1 145 ? -12.594 17.375 13.422 1 96.94 145 LYS A O 1
ATOM 1119 N N . LYS A 1 146 ? -14.219 17.734 11.977 1 96.56 146 LYS A N 1
ATOM 1120 C CA . LYS A 1 146 ? -15.273 17.438 12.938 1 96.56 146 LYS A CA 1
ATOM 1121 C C . LYS A 1 146 ? -15.141 16.016 13.477 1 96.56 146 LYS A C 1
ATOM 1123 O O . LYS A 1 146 ? -15.289 15.789 14.68 1 96.56 146 LYS A O 1
ATOM 1128 N N . TRP A 1 147 ? -14.898 15.094 12.617 1 96.88 147 TRP A N 1
ATOM 1129 C CA . TRP A 1 147 ? -14.719 13.703 13.023 1 96.88 147 TRP A CA 1
ATOM 1130 C C . TRP A 1 147 ? -13.562 13.57 14.008 1 96.88 147 TRP A C 1
ATOM 1132 O O . TRP A 1 147 ? -13.68 12.898 15.031 1 96.88 147 TRP A O 1
ATOM 1142 N N . LEU A 1 148 ? -12.438 14.203 13.727 1 96.31 148 LEU A N 1
ATOM 1143 C CA . LEU A 1 148 ? -11.25 14.148 14.57 1 96.31 148 LEU A CA 1
ATOM 1144 C C . LEU A 1 148 ? -11.531 14.758 15.938 1 96.31 148 LEU A C 1
ATOM 1146 O O . LEU A 1 148 ? -11.125 14.203 16.969 1 96.31 148 LEU A O 1
ATOM 1150 N N . GLN A 1 149 ? -12.242 15.852 15.891 1 93.69 149 GLN A N 1
ATOM 1151 C CA . GLN A 1 149 ? -12.562 16.531 17.141 1 93.69 149 GLN A CA 1
ATOM 1152 C C . GLN A 1 149 ? -13.492 15.695 18 1 93.69 149 GLN A C 1
ATOM 1154 O O . GLN A 1 149 ? -13.336 15.656 19.234 1 93.69 149 GLN A O 1
ATOM 1159 N N . GLN A 1 150 ? -14.43 15.055 17.438 1 92.75 150 GLN A N 1
ATOM 1160 C CA . GLN A 1 150 ? -15.359 14.203 18.156 1 92.75 150 GLN A CA 1
ATOM 1161 C C . GLN A 1 150 ? -14.656 12.984 18.734 1 92.75 150 GLN A C 1
ATOM 1163 O O . GLN A 1 150 ? -14.953 12.562 19.859 1 92.75 150 GLN A O 1
ATOM 1168 N N . LYS A 1 151 ? -13.75 12.5 18.031 1 92.56 151 LYS A N 1
ATOM 1169 C CA . LYS A 1 151 ? -13.094 11.266 18.438 1 92.56 151 LYS A CA 1
ATOM 1170 C C . LYS A 1 151 ? -12.016 11.531 19.5 1 92.56 151 LYS A C 1
ATOM 1172 O O . LYS A 1 151 ? -11.836 10.734 20.422 1 92.56 151 LYS A O 1
ATOM 1177 N N . TYR A 1 152 ? -11.344 12.586 19.406 1 90.25 152 TYR A N 1
ATOM 1178 C CA . TYR A 1 152 ? -10.148 12.734 20.219 1 90.25 152 TYR A CA 1
ATOM 1179 C C . TYR A 1 152 ? -10.258 13.953 21.141 1 90.25 152 TYR A C 1
ATOM 1181 O O . TYR A 1 152 ? -9.508 14.07 22.109 1 90.25 152 TYR A O 1
ATOM 1189 N N . ASN A 1 153 ? -10.977 14.883 20.797 1 76.75 153 ASN A N 1
ATOM 1190 C CA . ASN A 1 153 ? -11.031 16.109 21.578 1 76.75 153 ASN A CA 1
ATOM 1191 C C . ASN A 1 153 ? -12.32 16.203 22.391 1 76.75 153 ASN A C 1
ATOM 1193 O O . ASN A 1 153 ? -12.43 17.031 23.297 1 76.75 153 ASN A O 1
ATOM 1197 N N . LYS A 1 154 ? -12.984 15.078 22.938 1 62.69 154 LYS A N 1
ATOM 1198 C CA . LYS A 1 154 ? -14.219 15.047 23.734 1 62.69 154 LYS A CA 1
ATOM 1199 C C . LYS A 1 154 ? -14.938 16.391 23.672 1 62.69 154 LYS A C 1
ATOM 1201 O O . LYS A 1 154 ? -14.633 17.297 24.453 1 62.69 154 LYS A O 1
ATOM 1206 N N . LEU A 1 155 ? -15.141 17.109 22.578 1 48.03 155 LEU A N 1
ATOM 1207 C CA . LEU A 1 155 ? -16.016 18.266 22.797 1 48.03 155 LEU A CA 1
ATOM 1208 C C . LEU A 1 155 ? -17.281 17.844 23.531 1 48.03 155 LEU A C 1
ATOM 1210 O O . LEU A 1 155 ? -18 16.953 23.078 1 48.03 155 LEU A O 1
ATOM 1214 N N . SER A 1 156 ? -17.156 17.766 24.844 1 39.03 156 SER A N 1
ATOM 1215 C CA . SER A 1 156 ? -18.406 17.906 25.578 1 39.03 156 SER A CA 1
ATOM 1216 C C . SER A 1 156 ? -19.328 18.953 24.953 1 39.03 156 SER A C 1
ATOM 1218 O O . SER A 1 156 ? -18.844 19.969 24.438 1 39.03 156 SER A O 1
ATOM 1220 N N . MET B 1 1 ? 27.297 -46.938 9.266 1 30.5 1 MET B N 1
ATOM 1221 C CA . MET B 1 1 ? 27.453 -45.5 9.297 1 30.5 1 MET B CA 1
ATOM 1222 C C . MET B 1 1 ? 26.266 -44.812 8.656 1 30.5 1 MET B C 1
ATOM 1224 O O . MET B 1 1 ? 26.078 -44.875 7.441 1 30.5 1 MET B O 1
ATOM 1228 N N . ARG B 1 2 ? 25.156 -44.844 9.203 1 34.69 2 ARG B N 1
ATOM 1229 C CA . ARG B 1 2 ? 23.859 -44.531 8.609 1 34.69 2 ARG B CA 1
ATOM 1230 C C . ARG B 1 2 ? 23.781 -43.062 8.195 1 34.69 2 ARG B C 1
ATOM 1232 O O . ARG B 1 2 ? 24.047 -42.156 9 1 34.69 2 ARG B O 1
ATOM 1239 N N . ARG B 1 3 ? 24.266 -42.781 6.906 1 34.09 3 ARG B N 1
ATOM 1240 C CA . ARG B 1 3 ? 24.109 -41.438 6.348 1 34.09 3 ARG B CA 1
ATOM 1241 C C . ARG B 1 3 ? 22.797 -40.812 6.785 1 34.09 3 ARG B C 1
ATOM 1243 O O . ARG B 1 3 ? 21.719 -41.344 6.461 1 34.09 3 ARG B O 1
ATOM 1250 N N . PHE B 1 4 ? 22.625 -40.344 7.926 1 35.75 4 PHE B N 1
ATOM 1251 C CA . PHE B 1 4 ? 21.531 -39.438 8.281 1 35.75 4 PHE B CA 1
ATOM 1252 C C . PHE B 1 4 ? 21.188 -38.5 7.121 1 35.75 4 PHE B C 1
ATOM 1254 O O . PHE B 1 4 ? 21.938 -37.594 6.824 1 35.75 4 PHE B O 1
ATOM 1261 N N . VAL B 1 5 ? 20.797 -39.094 6.012 1 36.09 5 VAL B N 1
ATOM 1262 C CA . VAL B 1 5 ? 20.266 -38.281 4.941 1 36.09 5 VAL B CA 1
ATOM 1263 C C . VAL B 1 5 ? 19.422 -37.156 5.539 1 36.09 5 VAL B C 1
ATOM 1265 O O . VAL B 1 5 ? 18.406 -37.406 6.195 1 36.09 5 VAL B O 1
ATOM 1268 N N . MET B 1 6 ? 20.047 -36.25 6.34 1 36.12 6 MET B N 1
ATOM 1269 C CA . MET B 1 6 ? 19.344 -35 6.609 1 36.12 6 MET B CA 1
ATOM 1270 C C . MET B 1 6 ? 18.266 -34.75 5.551 1 36.12 6 MET B C 1
ATOM 1272 O O . MET B 1 6 ? 18.578 -34.594 4.367 1 36.12 6 MET B O 1
ATOM 1276 N N . ASN B 1 7 ? 17.281 -35.625 5.418 1 38.47 7 ASN B N 1
ATOM 1277 C CA . ASN B 1 7 ? 16.078 -35.344 4.641 1 38.47 7 ASN B CA 1
ATOM 1278 C C . ASN B 1 7 ? 15.812 -33.875 4.52 1 38.47 7 ASN B C 1
ATOM 1280 O O . ASN B 1 7 ? 15.336 -33.219 5.465 1 38.47 7 ASN B O 1
ATOM 1284 N N . ASN B 1 8 ? 16.844 -33.031 4.238 1 42.56 8 ASN B N 1
ATOM 1285 C CA . ASN B 1 8 ? 16.719 -31.594 4.016 1 42.56 8 ASN B CA 1
ATOM 1286 C C . ASN B 1 8 ? 15.328 -31.203 3.518 1 42.56 8 ASN B C 1
ATOM 1288 O O . ASN B 1 8 ? 15.008 -31.438 2.35 1 42.56 8 ASN B O 1
ATOM 1292 N N . LEU B 1 9 ? 14.18 -31.641 3.996 1 48.97 9 LEU B N 1
ATOM 1293 C CA . LEU B 1 9 ? 12.75 -31.453 3.75 1 48.97 9 LEU B CA 1
ATOM 1294 C C . LEU B 1 9 ? 12.477 -30.078 3.182 1 48.97 9 LEU B C 1
ATOM 1296 O O . LEU B 1 9 ? 12.734 -29.062 3.844 1 48.97 9 LEU B O 1
ATOM 1300 N N . SER B 1 10 ? 12.711 -29.844 1.813 1 64.19 10 SER B N 1
ATOM 1301 C CA . SER B 1 10 ? 12.539 -28.672 0.958 1 64.19 10 SER B CA 1
ATOM 1302 C C . SER B 1 10 ? 11.281 -27.906 1.323 1 64.19 10 SER B C 1
ATOM 1304 O O . SER B 1 10 ? 10.203 -28.5 1.47 1 64.19 10 SER B O 1
ATOM 1306 N N . PHE B 1 11 ? 11.305 -27.031 2.186 1 83.81 11 PHE B N 1
ATOM 1307 C CA . PHE B 1 11 ? 10.227 -26.125 2.539 1 83.81 11 PHE B CA 1
ATOM 1308 C C . PHE B 1 11 ? 9.656 -25.453 1.294 1 83.81 11 PHE B C 1
ATOM 1310 O O . PHE B 1 11 ? 10.398 -24.891 0.488 1 83.81 11 PHE B O 1
ATOM 1317 N N . ARG B 1 12 ? 8.398 -25.859 0.996 1 91.25 12 ARG B N 1
ATOM 1318 C CA . ARG B 1 12 ? 7.695 -25.188 -0.094 1 91.25 12 ARG B CA 1
ATOM 1319 C C . ARG B 1 12 ? 7.012 -23.922 0.395 1 91.25 12 ARG B C 1
ATOM 1321 O O . ARG B 1 12 ? 5.98 -23.984 1.064 1 91.25 12 ARG B O 1
ATOM 1328 N N . PRO B 1 13 ? 7.574 -22.797 0.116 1 97 13 PRO B N 1
ATOM 1329 C CA . PRO B 1 13 ? 6.996 -21.562 0.646 1 97 13 PRO B CA 1
ATOM 1330 C C . PRO B 1 13 ? 5.637 -21.234 0.035 1 97 13 PRO B C 1
ATOM 1332 O O . PRO B 1 13 ? 5.375 -21.594 -1.118 1 97 13 PRO B O 1
ATOM 1335 N N . LYS B 1 14 ? 4.785 -20.672 0.814 1 98.25 14 LYS B N 1
ATOM 1336 C CA . LYS B 1 14 ? 3.527 -20.109 0.339 1 98.25 14 LYS B CA 1
ATOM 1337 C C . LYS B 1 14 ? 3.723 -18.688 -0.188 1 98.25 14 LYS B C 1
ATOM 1339 O O . LYS B 1 14 ? 4.25 -17.828 0.518 1 98.25 14 LYS B O 1
ATOM 1344 N N . LEU B 1 15 ? 3.387 -18.5 -1.468 1 98.69 15 LEU B N 1
ATOM 1345 C CA . LEU B 1 15 ? 3.586 -17.219 -2.129 1 98.69 15 LEU B CA 1
ATOM 1346 C C . LEU B 1 15 ? 2.25 -16.578 -2.484 1 98.69 15 LEU B C 1
ATOM 1348 O O . LEU B 1 15 ? 1.428 -17.188 -3.174 1 98.69 15 LEU B O 1
ATOM 1352 N N . TYR B 1 16 ? 2.008 -15.406 -1.959 1 98.88 16 TYR B N 1
ATOM 1353 C CA . TYR B 1 16 ? 0.858 -14.594 -2.344 1 98.88 16 TYR B CA 1
ATOM 1354 C C . TYR B 1 16 ? 1.187 -13.719 -3.545 1 98.88 16 TYR B C 1
ATOM 1356 O O . TYR B 1 16 ? 2.098 -12.891 -3.486 1 98.88 16 TYR B O 1
ATOM 1364 N N . LEU B 1 17 ? 0.488 -13.922 -4.633 1 98.94 17 LEU B N 1
ATOM 1365 C CA . LEU B 1 17 ? 0.711 -13.109 -5.824 1 98.94 17 LEU B CA 1
ATOM 1366 C C . LEU B 1 17 ? -0.163 -11.867 -5.805 1 98.94 17 LEU B C 1
ATOM 1368 O O . LEU B 1 17 ? -1.369 -11.945 -6.051 1 98.94 17 LEU B O 1
ATOM 1372 N N . ALA B 1 18 ? 0.431 -10.742 -5.48 1 98.88 18 ALA B N 1
ATOM 1373 C CA . ALA B 1 18 ? -0.25 -9.453 -5.559 1 98.88 18 ALA B CA 1
ATOM 1374 C C . ALA B 1 18 ? -0.176 -8.875 -6.969 1 98.88 18 ALA B C 1
ATOM 1376 O O . ALA B 1 18 ? 0.896 -8.469 -7.426 1 98.88 18 ALA B O 1
ATOM 1377 N N . ALA B 1 19 ? -1.291 -8.836 -7.641 1 98.69 19 ALA B N 1
ATOM 1378 C CA . ALA B 1 19 ? -1.341 -8.414 -9.039 1 98.69 19 ALA B CA 1
ATOM 1379 C C . ALA B 1 19 ? -2.725 -7.887 -9.406 1 98.69 19 ALA B C 1
ATOM 1381 O O . ALA B 1 19 ? -3.73 -8.32 -8.836 1 98.69 19 ALA B O 1
ATOM 1382 N N . PRO B 1 20 ? -2.699 -6.844 -10.328 1 97 20 PRO B N 1
ATOM 1383 C CA . PRO B 1 20 ? -4.023 -6.48 -10.844 1 97 20 PRO B CA 1
ATOM 1384 C C . PRO B 1 20 ? -4.699 -7.625 -11.594 1 97 20 PRO B C 1
ATOM 1386 O O . PRO B 1 20 ? -4.023 -8.453 -12.211 1 97 20 PRO B O 1
ATOM 1389 N N . LEU B 1 21 ? -5.973 -7.641 -11.523 1 96.56 21 LEU B N 1
ATOM 1390 C CA . LEU B 1 21 ? -6.707 -8.75 -12.125 1 96.56 21 LEU B CA 1
ATOM 1391 C C . LEU B 1 21 ? -7.992 -8.258 -12.781 1 96.56 21 LEU B C 1
ATOM 1393 O O . LEU B 1 21 ? -9.016 -8.938 -12.742 1 96.56 21 LEU B O 1
ATOM 1397 N N . PHE B 1 22 ? -7.957 -7.113 -13.438 1 92.38 22 PHE B N 1
ATOM 1398 C CA . PHE B 1 22 ? -9.164 -6.402 -13.828 1 92.38 22 PHE B CA 1
ATOM 1399 C C . PHE B 1 22 ? -9.453 -6.605 -15.312 1 92.38 22 PHE B C 1
ATOM 1401 O O . PHE B 1 22 ? -10.508 -6.191 -15.805 1 92.38 22 PHE B O 1
ATOM 1408 N N . ASN B 1 23 ? -8.523 -7.18 -16.062 1 94.06 23 ASN B N 1
ATOM 1409 C CA . ASN B 1 23 ? -8.758 -7.531 -17.469 1 94.06 23 ASN B CA 1
ATOM 1410 C C . ASN B 1 23 ? -8.086 -8.852 -17.828 1 94.06 23 ASN B C 1
ATOM 1412 O O . ASN B 1 23 ? -7.344 -9.422 -17.031 1 94.06 23 ASN B O 1
ATOM 1416 N N . GLU B 1 24 ? -8.43 -9.359 -19.031 1 96.25 24 GLU B N 1
ATOM 1417 C CA . GLU B 1 24 ? -7.992 -10.703 -19.422 1 96.25 24 GLU B CA 1
ATOM 1418 C C . GLU B 1 24 ? -6.477 -10.766 -19.578 1 96.25 24 GLU B C 1
ATOM 1420 O O . GLU B 1 24 ? -5.852 -11.773 -19.234 1 96.25 24 GLU B O 1
ATOM 1425 N N . ALA B 1 25 ? -5.883 -9.734 -20.094 1 96.94 25 ALA B N 1
ATOM 1426 C CA . ALA B 1 25 ? -4.43 -9.711 -20.266 1 96.94 25 ALA B CA 1
ATOM 1427 C C . ALA B 1 25 ? -3.723 -9.836 -18.922 1 96.94 25 ALA B C 1
ATOM 1429 O O . ALA B 1 25 ? -2.754 -10.586 -18.781 1 96.94 25 ALA B O 1
ATOM 1430 N N . GLU B 1 26 ? -4.227 -9.133 -17.953 1 97 26 GLU B N 1
ATOM 1431 C CA . GLU B 1 26 ? -3.686 -9.203 -16.594 1 97 26 GLU B CA 1
ATOM 1432 C C . GLU B 1 26 ? -3.848 -10.602 -16.016 1 97 26 GLU B C 1
ATOM 1434 O O . GLU B 1 26 ? -2.893 -11.172 -15.477 1 97 26 GLU B O 1
ATOM 1439 N N . LYS B 1 27 ? -5.004 -11.156 -16.141 1 98 27 LYS B N 1
ATOM 1440 C CA . LYS B 1 27 ? -5.297 -12.477 -15.578 1 98 27 LYS B CA 1
ATOM 1441 C C . LYS B 1 27 ? -4.434 -13.547 -16.234 1 98 27 LYS B C 1
ATOM 1443 O O . LYS B 1 27 ? -3.953 -14.461 -15.555 1 98 27 LYS B O 1
ATOM 1448 N N . GLU B 1 28 ? -4.27 -13.43 -17.484 1 98.44 28 GLU B N 1
ATOM 1449 C CA . GLU B 1 28 ? -3.426 -14.383 -18.203 1 98.44 28 GLU B CA 1
ATOM 1450 C C . GLU B 1 28 ? -1.969 -14.273 -17.75 1 98.44 28 GLU B C 1
ATOM 1452 O O . GLU B 1 28 ? -1.301 -15.281 -17.547 1 98.44 28 GLU B O 1
ATOM 1457 N N . SER B 1 29 ? -1.506 -13.07 -17.641 1 98.19 29 SER B N 1
ATOM 1458 C CA . SER B 1 29 ? -0.149 -12.844 -17.156 1 98.19 29 SER B CA 1
ATOM 1459 C C . SER B 1 29 ? 0.045 -13.438 -15.766 1 98.19 29 SER B C 1
ATOM 1461 O O . SER B 1 29 ? 1.06 -14.086 -15.492 1 98.19 29 SER B O 1
ATOM 1463 N N . ASN B 1 30 ? -0.935 -13.25 -14.891 1 98.69 30 ASN B N 1
ATOM 1464 C CA . ASN B 1 30 ? -0.881 -13.797 -13.539 1 98.69 30 ASN B CA 1
ATOM 1465 C C . ASN B 1 30 ? -0.81 -15.32 -13.547 1 98.69 30 ASN B C 1
ATOM 1467 O O . ASN B 1 30 ? -0.044 -15.914 -12.789 1 98.69 30 ASN B O 1
ATOM 1471 N N . ARG B 1 31 ? -1.587 -15.945 -14.391 1 98.56 31 ARG B N 1
ATOM 1472 C CA . ARG B 1 31 ? -1.557 -17.406 -14.523 1 98.56 31 ARG B CA 1
ATOM 1473 C C . ARG B 1 31 ? -0.182 -17.875 -14.977 1 98.56 31 ARG B C 1
ATOM 1475 O O . ARG B 1 31 ? 0.323 -18.891 -14.477 1 98.56 31 ARG B O 1
ATOM 1482 N N . ASN B 1 32 ? 0.357 -17.141 -15.898 1 98.5 32 ASN B N 1
ATOM 1483 C CA . ASN B 1 32 ? 1.688 -17.484 -16.391 1 98.5 32 ASN B CA 1
ATOM 1484 C C . ASN B 1 32 ? 2.727 -17.422 -15.273 1 98.5 32 ASN B C 1
ATOM 1486 O O . ASN B 1 32 ? 3.596 -18.297 -15.18 1 98.5 32 ASN B O 1
ATOM 1490 N N . ILE B 1 33 ? 2.682 -16.391 -14.445 1 98.62 33 ILE B N 1
ATOM 1491 C CA . ILE B 1 33 ? 3.588 -16.266 -13.312 1 98.62 33 ILE B CA 1
ATOM 1492 C C . ILE B 1 33 ? 3.396 -17.453 -12.367 1 98.62 33 ILE B C 1
ATOM 1494 O O . ILE B 1 33 ? 4.363 -18.125 -12 1 98.62 33 ILE B O 1
ATOM 1498 N N . ARG B 1 34 ? 2.139 -17.734 -12 1 98.44 34 ARG B N 1
ATOM 1499 C CA . ARG B 1 34 ? 1.821 -18.859 -11.125 1 98.44 34 ARG B CA 1
ATOM 1500 C C . ARG B 1 34 ? 2.357 -20.172 -11.695 1 98.44 34 ARG B C 1
ATOM 1502 O O . ARG B 1 34 ? 3.043 -20.922 -11 1 98.44 34 ARG B O 1
ATOM 1509 N N . ASP B 1 35 ? 2.119 -20.406 -12.984 1 98.31 35 ASP B N 1
ATOM 1510 C CA . ASP B 1 35 ? 2.514 -21.656 -13.625 1 98.31 35 ASP B CA 1
ATOM 1511 C C . ASP B 1 35 ? 4.031 -21.797 -13.656 1 98.31 35 ASP B C 1
ATOM 1513 O O . ASP B 1 35 ? 4.559 -22.906 -13.562 1 98.31 35 ASP B O 1
ATOM 1517 N N . SER B 1 36 ? 4.719 -20.703 -13.773 1 97.88 36 SER B N 1
ATOM 1518 C CA . SER B 1 36 ? 6.176 -20.719 -13.836 1 97.88 36 SER B CA 1
ATOM 1519 C C . SER B 1 36 ? 6.781 -21.047 -12.477 1 97.88 36 SER B C 1
ATOM 1521 O O . SER B 1 36 ? 7.934 -21.484 -12.383 1 97.88 36 SER B O 1
ATOM 1523 N N . LEU B 1 37 ? 6.027 -20.812 -11.406 1 97.5 37 LEU B N 1
ATOM 1524 C CA . LEU B 1 37 ? 6.598 -20.906 -10.07 1 97.5 37 LEU B CA 1
ATOM 1525 C C . LEU B 1 37 ? 6.035 -22.125 -9.328 1 97.5 37 LEU B C 1
ATOM 1527 O O . LEU B 1 37 ? 6.492 -22.453 -8.234 1 97.5 37 LEU B O 1
ATOM 1531 N N . ILE B 1 38 ? 5.113 -22.844 -9.898 1 94.38 38 ILE B N 1
ATOM 1532 C CA . ILE B 1 38 ? 4.316 -23.859 -9.203 1 94.38 38 ILE B CA 1
ATOM 1533 C C . ILE B 1 38 ? 5.211 -25.016 -8.773 1 94.38 38 ILE B C 1
ATOM 1535 O O . ILE B 1 38 ? 4.863 -25.766 -7.863 1 94.38 38 ILE B O 1
ATOM 1539 N N . ASP B 1 39 ? 6.387 -25.188 -9.344 1 92.25 39 ASP B N 1
ATOM 1540 C CA . ASP B 1 39 ? 7.277 -26.297 -9.008 1 92.25 39 ASP B CA 1
ATOM 1541 C C . ASP B 1 39 ? 8.078 -26 -7.742 1 92.25 39 ASP B C 1
ATOM 1543 O O . ASP B 1 39 ? 8.633 -26.906 -7.121 1 92.25 39 ASP B O 1
ATOM 1547 N N . CYS B 1 40 ? 8.141 -24.766 -7.355 1 93.44 40 CYS B N 1
ATOM 1548 C CA . CYS B 1 40 ? 9.008 -24.438 -6.227 1 93.44 40 CYS B CA 1
ATOM 1549 C C . CYS B 1 40 ? 8.234 -23.719 -5.129 1 93.44 40 CYS B C 1
ATOM 1551 O O . CYS B 1 40 ? 8.727 -23.578 -4.012 1 93.44 40 CYS B O 1
ATOM 1553 N N . CYS B 1 41 ? 6.977 -23.25 -5.395 1 95.5 41 CYS B N 1
ATOM 1554 C CA . CYS B 1 41 ? 6.168 -22.516 -4.426 1 95.5 41 CYS B CA 1
ATOM 1555 C C . CYS B 1 41 ? 4.715 -22.969 -4.48 1 95.5 41 CYS B C 1
ATOM 1557 O O . CYS B 1 41 ? 4.258 -23.469 -5.504 1 95.5 41 CYS B O 1
ATOM 1559 N N . ASP B 1 42 ? 4.02 -22.828 -3.355 1 97.44 42 ASP B N 1
ATOM 1560 C CA . ASP B 1 42 ? 2.561 -22.828 -3.346 1 97.44 42 ASP B CA 1
ATOM 1561 C C . ASP B 1 42 ? 2.006 -21.422 -3.562 1 97.44 42 ASP B C 1
ATOM 1563 O O . ASP B 1 42 ? 1.975 -20.609 -2.633 1 97.44 42 ASP B O 1
ATOM 1567 N N . VAL B 1 43 ? 1.54 -21.219 -4.805 1 98.38 43 VAL B N 1
ATOM 1568 C CA . VAL B 1 43 ? 1.159 -19.859 -5.168 1 98.38 43 VAL B CA 1
ATOM 1569 C C . VAL B 1 43 ? -0.327 -19.641 -4.887 1 98.38 43 VAL B C 1
ATOM 1571 O O . VAL B 1 43 ? -1.169 -20.422 -5.344 1 98.38 43 VAL B O 1
ATOM 1574 N N . PHE B 1 44 ? -0.641 -18.688 -4.062 1 98.69 4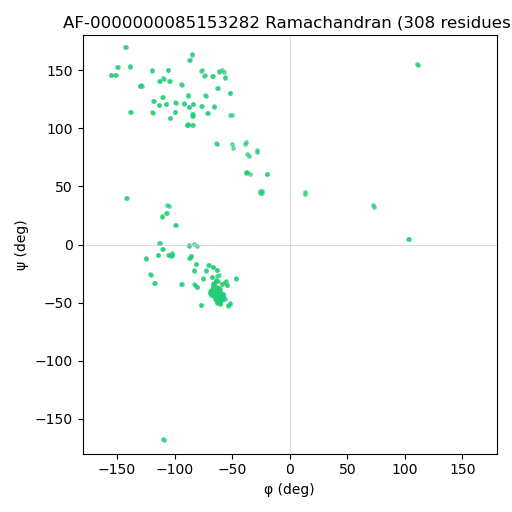4 PHE B N 1
ATOM 1575 C CA . PHE B 1 44 ? -2.002 -18.188 -3.924 1 98.69 44 PHE B CA 1
ATOM 1576 C C . PHE B 1 44 ? -2.297 -17.125 -4.984 1 98.69 44 PHE B C 1
ATOM 1578 O O . PHE B 1 44 ? -1.698 -16.047 -4.977 1 98.69 44 PHE B O 1
ATOM 1585 N N . LEU B 1 45 ? -3.129 -17.438 -5.863 1 98.44 45 LEU B N 1
ATOM 1586 C CA . LEU B 1 45 ? -3.572 -16.578 -6.949 1 98.44 45 LEU B CA 1
ATOM 1587 C C . LEU B 1 45 ? -4.965 -16.031 -6.672 1 98.44 45 LEU B C 1
ATOM 1589 O O . LEU B 1 45 ? -5.965 -16.734 -6.855 1 98.44 45 LEU B O 1
ATOM 1593 N N . PRO B 1 46 ? -5.109 -14.719 -6.371 1 97.88 46 PRO B N 1
ATOM 1594 C CA . PRO B 1 46 ? -6.379 -14.164 -5.902 1 97.88 46 PRO B CA 1
ATOM 1595 C C . PRO B 1 46 ? -7.516 -14.367 -6.902 1 97.88 46 PRO B C 1
ATOM 1597 O O . PRO B 1 46 ? -8.648 -14.641 -6.508 1 97.88 46 PRO B O 1
ATOM 1600 N N . GLN B 1 47 ? -7.215 -14.328 -8.195 1 97.44 47 GLN B N 1
ATOM 1601 C CA . GLN B 1 47 ? -8.273 -14.43 -9.195 1 97.44 47 GLN B CA 1
ATOM 1602 C C . GLN B 1 47 ? -8.852 -15.844 -9.234 1 97.44 47 GLN B C 1
ATOM 1604 O O . GLN B 1 47 ? -9.945 -16.062 -9.773 1 97.44 47 GLN B O 1
ATOM 1609 N N . GLU B 1 48 ? -8.062 -16.844 -8.641 1 97.31 48 GLU B N 1
ATOM 1610 C CA . GLU B 1 48 ? -8.516 -18.234 -8.68 1 97.31 48 GLU B CA 1
ATOM 1611 C C . GLU B 1 48 ? -8.758 -18.766 -7.273 1 97.31 48 GLU B C 1
ATOM 1613 O O . GLU B 1 48 ? -9.664 -19.578 -7.066 1 97.31 48 GLU B O 1
ATOM 1618 N N . ASP B 1 49 ? -7.977 -18.297 -6.336 1 97.69 49 ASP B N 1
ATOM 1619 C CA . ASP B 1 49 ? -7.984 -18.891 -5 1 97.69 49 ASP B CA 1
ATOM 1620 C C . ASP B 1 49 ? -8.711 -17.984 -4.004 1 97.69 49 ASP B C 1
ATOM 1622 O O . ASP B 1 49 ? -8.953 -18.375 -2.861 1 97.69 49 ASP B O 1
ATOM 1626 N N . GLY B 1 50 ? -9.055 -16.734 -4.422 1 97 50 GLY B N 1
ATOM 1627 C CA . GLY B 1 50 ? -9.688 -15.773 -3.543 1 97 50 GLY B CA 1
ATOM 1628 C C . GLY B 1 50 ? -11.148 -15.523 -3.881 1 97 50 GLY B C 1
ATOM 1629 O O . GLY B 1 50 ? -11.789 -16.344 -4.535 1 97 50 GLY B O 1
ATOM 1630 N N . LEU B 1 51 ? -11.672 -14.477 -3.26 1 95.62 51 LEU B N 1
ATOM 1631 C CA . LEU B 1 51 ? -13.023 -14.008 -3.549 1 95.62 51 LEU B CA 1
ATOM 1632 C C . LEU B 1 51 ? -13.008 -12.906 -4.602 1 95.62 51 LEU B C 1
ATOM 1634 O O . LEU B 1 51 ? -12.125 -12.047 -4.59 1 95.62 51 LEU B O 1
ATOM 1638 N N . LEU B 1 52 ? -13.953 -13.039 -5.5 1 94.31 52 LEU B N 1
ATOM 1639 C CA . LEU B 1 52 ? -14.039 -12.039 -6.559 1 94.31 52 LEU B CA 1
ATOM 1640 C C . LEU B 1 52 ? -15.32 -11.219 -6.426 1 94.31 52 LEU B C 1
ATOM 1642 O O . LEU B 1 52 ? -16.391 -11.766 -6.164 1 94.31 52 LEU B O 1
ATOM 1646 N N . LEU B 1 53 ? -15.203 -9.922 -6.68 1 92.12 53 LEU B N 1
ATOM 1647 C CA . LEU B 1 53 ? -16.297 -8.984 -6.469 1 92.12 53 LEU B CA 1
ATOM 1648 C C . LEU B 1 53 ? -17.484 -9.32 -7.375 1 92.12 53 LEU B C 1
ATOM 1650 O O . LEU B 1 53 ? -18.609 -9.43 -6.91 1 92.12 53 LEU B O 1
ATOM 1654 N N . ASP B 1 54 ? -17.141 -9.492 -8.656 1 91.56 54 ASP B N 1
ATOM 1655 C CA . ASP B 1 54 ? -18.203 -9.742 -9.625 1 91.56 54 ASP B CA 1
ATOM 1656 C C . ASP B 1 54 ? -18.953 -11.023 -9.297 1 91.56 54 ASP B C 1
ATOM 1658 O O . ASP B 1 54 ? -20.188 -11.086 -9.445 1 91.56 54 ASP B O 1
ATOM 1662 N N . GLU B 1 55 ? -18.234 -12.023 -8.828 1 93.44 55 GLU B N 1
ATOM 1663 C CA . GLU B 1 55 ? -18.859 -13.297 -8.477 1 93.44 55 GLU B CA 1
ATOM 1664 C C . GLU B 1 55 ? -19.766 -13.148 -7.258 1 93.44 55 GLU B C 1
ATOM 1666 O O . GLU B 1 55 ? -20.906 -13.602 -7.27 1 93.44 55 GLU B O 1
ATOM 1671 N N . LEU B 1 56 ? -19.344 -12.461 -6.25 1 94.94 56 LEU B N 1
ATOM 1672 C CA . LEU B 1 56 ? -20.109 -12.289 -5.02 1 94.94 56 LEU B CA 1
ATOM 1673 C C . LEU B 1 56 ? -21.359 -11.469 -5.27 1 94.94 56 LEU B C 1
ATOM 1675 O O . LEU B 1 56 ? -22.438 -11.82 -4.797 1 94.94 56 LEU B O 1
ATOM 1679 N N . VAL B 1 57 ? -21.188 -10.422 -6.031 1 93.19 57 VAL B N 1
ATOM 1680 C CA . VAL B 1 57 ? -22.312 -9.531 -6.305 1 93.19 57 VAL B CA 1
ATOM 1681 C C . VAL B 1 57 ? -23.344 -10.242 -7.18 1 93.19 57 VAL B C 1
ATOM 1683 O O . VAL B 1 57 ? -24.547 -10.109 -6.969 1 93.19 57 VAL B O 1
ATOM 1686 N N . SER B 1 58 ? -22.875 -11.031 -8.148 1 95.62 58 SER B N 1
ATOM 1687 C CA . SER B 1 58 ? -23.766 -11.781 -9.031 1 95.62 58 SER B CA 1
ATOM 1688 C C . SER B 1 58 ? -24.578 -12.805 -8.242 1 95.62 58 SER B C 1
ATOM 1690 O O . SER B 1 58 ? -25.688 -13.156 -8.648 1 95.62 58 SER B O 1
ATOM 1692 N N . LEU B 1 59 ? -24.078 -13.281 -7.129 1 96.06 59 LEU B N 1
ATOM 1693 C CA . LEU B 1 59 ? -24.75 -14.266 -6.285 1 96.06 59 LEU B CA 1
ATOM 1694 C C . LEU B 1 59 ? -25.672 -13.578 -5.289 1 96.06 59 LEU B C 1
ATOM 1696 O O . LEU B 1 59 ? -26.266 -14.234 -4.43 1 96.06 59 LEU B O 1
ATOM 1700 N N . GLY B 1 60 ? -25.719 -12.227 -5.34 1 96.38 60 GLY B N 1
ATOM 1701 C CA . GLY B 1 60 ? -26.688 -11.5 -4.543 1 96.38 60 GLY B CA 1
ATOM 1702 C C . GLY B 1 60 ? -26.094 -10.859 -3.303 1 96.38 60 GLY B C 1
ATOM 1703 O O . GLY B 1 60 ? -26.812 -10.289 -2.482 1 96.38 60 GLY B O 1
ATOM 1704 N N . THR B 1 61 ? -24.844 -10.953 -3.158 1 95.94 61 THR B N 1
ATOM 1705 C CA . THR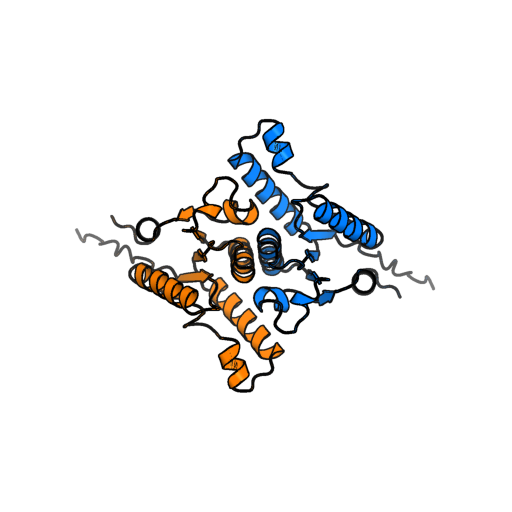 B 1 61 ? -24.188 -10.32 -2.018 1 95.94 61 THR B CA 1
ATOM 1706 C C . THR B 1 61 ? -24.141 -8.805 -2.191 1 95.94 61 THR B C 1
ATOM 1708 O O . THR B 1 61 ? -23.75 -8.305 -3.246 1 95.94 61 THR B O 1
ATOM 1711 N N . PRO B 1 62 ? -24.641 -8.086 -1.12 1 96 62 PRO B N 1
ATOM 1712 C CA . PRO B 1 62 ? -24.531 -6.633 -1.216 1 96 62 PRO B CA 1
ATOM 1713 C C . PRO B 1 62 ? -23.094 -6.16 -1.432 1 96 62 PRO B C 1
ATOM 1715 O O . PRO B 1 62 ? -22.156 -6.75 -0.885 1 96 62 PRO B O 1
ATOM 1718 N N . LEU B 1 63 ? -22.953 -5.113 -2.217 1 93.69 63 LEU B N 1
ATOM 1719 C CA . LEU B 1 63 ? -21.656 -4.633 -2.672 1 93.69 63 LEU B CA 1
ATOM 1720 C C . LEU B 1 63 ? -20.703 -4.422 -1.494 1 93.69 63 LEU B C 1
ATOM 1722 O O . LEU B 1 63 ? -19.594 -4.938 -1.49 1 93.69 63 LEU B O 1
ATOM 1726 N N . LYS B 1 64 ? -21.141 -3.701 -0.478 1 94.31 64 LYS B N 1
ATOM 1727 C CA . LYS B 1 64 ? -20.297 -3.367 0.664 1 94.31 64 LYS B CA 1
ATOM 1728 C C . LYS B 1 64 ? -19.859 -4.625 1.418 1 94.31 64 LYS B C 1
ATOM 1730 O O . LYS B 1 64 ? -18.734 -4.707 1.91 1 94.31 64 LYS B O 1
ATOM 1735 N N . VAL B 1 65 ? -20.719 -5.559 1.503 1 96.56 65 VAL B N 1
ATOM 1736 C CA . VAL B 1 65 ? -20.422 -6.828 2.158 1 96.56 65 VAL B CA 1
ATOM 1737 C C . VAL B 1 65 ? -19.406 -7.613 1.322 1 96.56 65 VAL B C 1
ATOM 1739 O O . VAL B 1 65 ? -18.484 -8.203 1.863 1 96.56 65 VAL B O 1
ATOM 1742 N N . ALA B 1 66 ? -19.625 -7.574 0.016 1 96.62 66 ALA B N 1
ATOM 1743 C CA . ALA B 1 66 ? -18.719 -8.258 -0.9 1 96.62 66 ALA B CA 1
ATOM 1744 C C . ALA B 1 66 ? -17.312 -7.68 -0.8 1 96.62 66 ALA B C 1
ATOM 1746 O O . ALA B 1 66 ? -16.328 -8.422 -0.681 1 96.62 66 ALA B O 1
ATOM 1747 N N . GLU B 1 67 ? -17.234 -6.379 -0.778 1 96 67 GLU B N 1
ATOM 1748 C CA . GLU B 1 67 ? -15.938 -5.707 -0.673 1 96 67 GLU B CA 1
ATOM 1749 C C . GLU B 1 67 ? -15.234 -6.066 0.632 1 96 67 GLU B C 1
ATOM 1751 O O . GLU B 1 67 ? -14.031 -6.348 0.64 1 96 67 GLU B O 1
ATOM 1756 N N . LYS B 1 68 ? -15.953 -6.027 1.706 1 97.44 68 LYS B N 1
ATOM 1757 C CA . LYS B 1 68 ? -15.391 -6.352 3.014 1 97.44 68 LYS B CA 1
ATOM 1758 C C . LYS B 1 68 ? -14.922 -7.801 3.064 1 97.44 68 LYS B C 1
ATOM 1760 O O . LYS B 1 68 ? -13.859 -8.094 3.617 1 97.44 68 LYS B O 1
ATOM 1765 N N . SER B 1 69 ? -15.688 -8.695 2.482 1 97.88 69 SER B N 1
ATOM 1766 C CA . SER B 1 69 ? -15.328 -10.102 2.449 1 97.88 69 SER B CA 1
ATOM 1767 C C . SER B 1 69 ? -14.031 -10.32 1.674 1 97.88 69 SER B C 1
ATOM 1769 O O . SER B 1 69 ? -13.172 -11.094 2.098 1 97.88 69 SER B O 1
ATOM 1771 N N . ILE B 1 70 ? -13.938 -9.688 0.552 1 97.56 70 ILE B N 1
ATOM 1772 C CA . ILE B 1 70 ? -12.742 -9.781 -0.277 1 97.56 70 ILE B CA 1
ATOM 1773 C C . ILE B 1 70 ? -11.531 -9.25 0.491 1 97.56 70 ILE B C 1
ATOM 1775 O O . ILE B 1 70 ? -10.477 -9.891 0.528 1 97.56 70 ILE B O 1
ATOM 1779 N N . TYR B 1 71 ? -11.719 -8.07 1.079 1 98.19 71 TYR B N 1
ATOM 1780 C CA . TYR B 1 71 ? -10.672 -7.445 1.882 1 98.19 71 TYR B CA 1
ATOM 1781 C C . TYR B 1 71 ? -10.18 -8.398 2.965 1 98.19 71 TYR B C 1
ATOM 1783 O O . TYR B 1 71 ? -8.977 -8.641 3.084 1 98.19 71 TYR B O 1
ATOM 1791 N N . GLU B 1 72 ? -11.055 -8.938 3.734 1 98.44 72 GLU B N 1
ATOM 1792 C CA . GLU B 1 72 ? -10.695 -9.828 4.836 1 98.44 72 GLU B CA 1
ATOM 1793 C C . GLU B 1 72 ? -10.031 -11.109 4.324 1 98.44 72 GLU B C 1
ATOM 1795 O O . GLU B 1 72 ? -9.078 -11.602 4.926 1 98.44 72 GLU B O 1
ATOM 1800 N N . ALA B 1 73 ? -10.555 -11.648 3.246 1 98.25 73 ALA B N 1
ATOM 1801 C CA . ALA B 1 73 ? -9.992 -12.859 2.658 1 98.25 73 ALA B CA 1
ATOM 1802 C C . ALA B 1 73 ? -8.562 -12.625 2.168 1 98.25 73 ALA B C 1
ATOM 1804 O O . ALA B 1 73 ? -7.68 -13.453 2.377 1 98.25 73 ALA B O 1
ATOM 1805 N N . ASP B 1 74 ? -8.367 -11.516 1.5 1 98.44 74 ASP B N 1
ATOM 1806 C CA . ASP B 1 74 ? -7.035 -11.188 0.99 1 98.44 74 ASP B CA 1
ATOM 1807 C C . ASP B 1 74 ? -6.051 -10.961 2.133 1 98.44 74 ASP B C 1
ATOM 1809 O O . ASP B 1 74 ? -4.902 -11.406 2.068 1 98.44 74 ASP B O 1
ATOM 1813 N N . ILE B 1 75 ? -6.465 -10.242 3.188 1 98.81 75 ILE B N 1
ATOM 1814 C CA . ILE B 1 75 ? -5.625 -10.023 4.363 1 98.81 75 ILE B CA 1
ATOM 1815 C C . ILE B 1 75 ? -5.246 -11.375 4.973 1 98.81 75 ILE B C 1
ATOM 1817 O O . ILE B 1 75 ? -4.074 -11.609 5.281 1 98.81 75 ILE B O 1
ATOM 1821 N N . SER B 1 76 ? -6.219 -12.273 5.109 1 98.81 76 SER B N 1
ATOM 1822 C CA . SER B 1 76 ? -5.961 -13.602 5.66 1 98.81 76 SER B CA 1
ATOM 1823 C C . SER B 1 76 ? -4.965 -14.367 4.801 1 98.81 76 SER B C 1
ATOM 1825 O O . SER B 1 76 ? -4.062 -15.023 5.324 1 98.81 76 SER B O 1
ATOM 1827 N N . ALA B 1 77 ? -5.145 -14.312 3.504 1 98.75 77 ALA B N 1
ATOM 1828 C CA . ALA B 1 77 ? -4.246 -15 2.578 1 98.75 77 ALA B CA 1
ATOM 1829 C C . ALA B 1 77 ? -2.824 -14.461 2.691 1 98.75 77 ALA B C 1
ATOM 1831 O O . ALA B 1 77 ? -1.859 -15.227 2.676 1 98.75 77 ALA B O 1
ATOM 1832 N N . MET B 1 78 ? -2.676 -13.148 2.816 1 98.81 78 MET B N 1
ATOM 1833 C CA . MET B 1 78 ? -1.358 -12.539 2.98 1 98.81 78 MET B CA 1
ATOM 1834 C C . MET B 1 78 ? -0.719 -12.969 4.297 1 98.81 78 MET B C 1
ATOM 1836 O O . MET B 1 78 ? 0.471 -13.289 4.34 1 98.81 78 MET B O 1
ATOM 1840 N N . LYS B 1 79 ? -1.519 -13.008 5.352 1 98.81 79 LYS B N 1
ATOM 1841 C CA . LYS B 1 79 ? -1.015 -13.422 6.656 1 98.81 79 LYS B CA 1
ATOM 1842 C C . LYS B 1 79 ? -0.535 -14.867 6.625 1 98.81 79 LYS B C 1
ATOM 1844 O O . LYS B 1 79 ? 0.415 -15.227 7.324 1 98.81 79 LYS B O 1
ATOM 1849 N N . ASN B 1 80 ? -1.128 -15.688 5.832 1 98.44 80 ASN B N 1
ATOM 1850 C CA . ASN B 1 80 ? -0.807 -17.109 5.754 1 98.44 80 ASN B CA 1
ATOM 1851 C C . ASN B 1 80 ? 0.356 -17.359 4.801 1 98.44 80 ASN B C 1
ATOM 1853 O O . ASN B 1 80 ? 0.877 -18.484 4.742 1 98.44 80 ASN B O 1
ATOM 1857 N N . ALA B 1 81 ? 0.771 -16.375 4.047 1 98.62 81 ALA B N 1
ATOM 1858 C CA . ALA B 1 81 ? 1.851 -16.531 3.078 1 98.62 81 ALA B CA 1
ATOM 1859 C C . ALA B 1 81 ? 3.211 -16.312 3.73 1 98.62 81 ALA B C 1
ATOM 1861 O O . ALA B 1 81 ? 3.301 -15.703 4.801 1 98.62 81 ALA B O 1
ATOM 1862 N N . ASP B 1 82 ? 4.223 -16.844 3.094 1 98.38 82 ASP B N 1
ATOM 1863 C CA . ASP B 1 82 ? 5.605 -16.578 3.482 1 98.38 82 ASP B CA 1
ATOM 1864 C C . ASP B 1 82 ? 6.191 -15.422 2.676 1 98.38 82 ASP B C 1
ATOM 1866 O O . ASP B 1 82 ? 7.012 -14.648 3.188 1 98.38 82 ASP B O 1
ATOM 1870 N N . ILE B 1 83 ? 5.746 -15.336 1.423 1 98.69 83 ILE B N 1
ATOM 1871 C CA . ILE B 1 83 ? 6.285 -14.406 0.439 1 98.69 83 ILE B CA 1
ATOM 1872 C C . ILE B 1 83 ? 5.145 -13.641 -0.231 1 98.69 83 ILE B C 1
ATOM 1874 O O . ILE B 1 83 ? 4.102 -14.227 -0.542 1 98.69 83 ILE B O 1
ATOM 1878 N N . LEU B 1 84 ? 5.305 -12.391 -0.397 1 98.94 84 LEU B N 1
ATOM 1879 C CA . LEU B 1 84 ? 4.465 -11.641 -1.324 1 98.94 84 LEU B CA 1
ATOM 1880 C C . LEU B 1 84 ? 5.25 -11.258 -2.574 1 98.94 84 LEU B C 1
ATOM 1882 O O . LEU B 1 84 ? 6.32 -10.656 -2.48 1 98.94 84 LEU B O 1
ATOM 1886 N N . LEU B 1 85 ? 4.805 -11.68 -3.695 1 98.94 85 LEU B N 1
ATOM 1887 C CA . LEU B 1 85 ? 5.309 -11.227 -4.984 1 98.94 85 LEU B CA 1
ATOM 1888 C C . LEU B 1 85 ? 4.387 -10.164 -5.582 1 98.94 85 LEU B C 1
ATOM 1890 O O . LEU B 1 85 ? 3.234 -10.453 -5.91 1 98.94 85 LEU B O 1
ATOM 1894 N N . ALA B 1 86 ? 4.887 -8.969 -5.695 1 98.88 86 ALA B N 1
ATOM 1895 C CA . ALA B 1 86 ? 4.105 -7.852 -6.219 1 98.88 86 ALA B CA 1
ATOM 1896 C C . ALA B 1 86 ? 4.426 -7.598 -7.688 1 98.88 86 ALA B C 1
ATOM 1898 O O . ALA B 1 86 ? 5.582 -7.379 -8.055 1 98.88 86 ALA B O 1
ATOM 1899 N N . VAL B 1 87 ? 3.42 -7.648 -8.508 1 98.62 87 VAL B N 1
ATOM 1900 C CA . VAL B 1 87 ? 3.58 -7.207 -9.891 1 98.62 87 VAL B CA 1
ATOM 1901 C C . VAL B 1 87 ? 3.58 -5.684 -9.953 1 98.62 87 VAL B C 1
ATOM 1903 O O . VAL B 1 87 ? 2.588 -5.043 -9.594 1 98.62 87 VAL B O 1
ATOM 1906 N N . LEU B 1 88 ? 4.668 -5.125 -10.43 1 97.31 88 LEU B N 1
ATOM 1907 C CA . LEU B 1 88 ? 4.891 -3.686 -10.336 1 97.31 88 LEU B CA 1
ATOM 1908 C C . LEU B 1 88 ? 4.812 -3.033 -11.719 1 97.31 88 LEU B C 1
ATOM 1910 O O . LEU B 1 88 ? 5.359 -1.95 -11.93 1 97.31 88 LEU B O 1
ATOM 1914 N N . ASP B 1 89 ? 4.117 -3.643 -12.641 1 95.31 89 ASP B N 1
ATOM 1915 C CA . ASP B 1 89 ? 4 -3.135 -14 1 95.31 89 ASP B CA 1
ATOM 1916 C C . ASP B 1 89 ? 2.877 -2.107 -14.109 1 95.31 89 ASP B C 1
ATOM 1918 O O . ASP B 1 89 ? 2.016 -2.023 -13.234 1 95.31 89 ASP B O 1
ATOM 1922 N N . GLY B 1 90 ? 2.896 -1.315 -15.242 1 91.38 90 GLY B N 1
ATOM 1923 C CA . GLY B 1 90 ? 1.879 -0.317 -15.531 1 91.38 90 GLY B CA 1
ATOM 1924 C C . GLY B 1 90 ? 2.391 1.106 -15.422 1 91.38 90 GLY B C 1
ATOM 1925 O O . GLY B 1 90 ? 3.375 1.366 -14.727 1 91.38 90 GLY B O 1
ATOM 1926 N N . ALA B 1 91 ? 1.707 1.996 -16.141 1 86.5 91 ALA B N 1
ATOM 1927 C CA . ALA B 1 91 ? 2.045 3.408 -15.992 1 86.5 91 ALA B CA 1
ATOM 1928 C C . ALA B 1 91 ? 1.973 3.834 -14.523 1 86.5 91 ALA B C 1
ATOM 1930 O O . ALA B 1 91 ? 2.771 4.656 -14.07 1 86.5 91 ALA B O 1
ATOM 1931 N N . CYS B 1 92 ? 1.067 3.273 -13.836 1 91.06 92 CYS B N 1
ATOM 1932 C CA . CYS B 1 92 ? 0.964 3.328 -12.383 1 91.06 92 CYS B CA 1
ATOM 1933 C C . CYS B 1 92 ? 0.818 1.931 -11.789 1 91.06 92 CYS B C 1
ATOM 1935 O O . CYS B 1 92 ? 0.113 1.088 -12.352 1 91.06 92 CYS B O 1
ATOM 1937 N N . ILE B 1 93 ? 1.546 1.784 -10.766 1 95.31 93 ILE B N 1
ATOM 1938 C CA . ILE B 1 93 ? 1.344 0.533 -10.039 1 95.31 93 ILE B CA 1
ATOM 1939 C C . ILE B 1 93 ? -0.084 0.473 -9.5 1 95.31 93 ILE B C 1
ATOM 1941 O O . ILE B 1 93 ? -0.602 1.467 -8.984 1 95.31 93 ILE B O 1
ATOM 1945 N N . ASP B 1 94 ? -0.716 -0.693 -9.688 1 96.5 94 ASP B N 1
ATOM 1946 C CA . ASP B 1 94 ? -2.059 -0.904 -9.156 1 96.5 94 ASP B CA 1
ATOM 1947 C C . ASP B 1 94 ? -2.117 -0.563 -7.668 1 96.5 94 ASP B C 1
ATOM 1949 O O . ASP B 1 94 ? -1.272 -1.011 -6.891 1 96.5 94 ASP B O 1
ATOM 1953 N N . ASP B 1 95 ? -3.092 0.244 -7.246 1 96.75 95 ASP B N 1
ATOM 1954 C CA . ASP B 1 95 ? -3.137 0.726 -5.871 1 96.75 95 ASP B CA 1
ATOM 1955 C C . ASP B 1 95 ? -3.391 -0.421 -4.895 1 96.75 95 ASP B C 1
ATOM 1957 O O . ASP B 1 95 ? -2.887 -0.41 -3.77 1 96.75 95 ASP B O 1
ATOM 1961 N N . GLY B 1 96 ? -4.199 -1.463 -5.297 1 97.69 96 GLY B N 1
ATOM 1962 C CA . GLY B 1 96 ? -4.355 -2.639 -4.457 1 97.69 96 GLY B CA 1
ATOM 1963 C C . GLY B 1 96 ? -3.057 -3.387 -4.23 1 97.69 96 GLY B C 1
ATOM 1964 O O . GLY B 1 96 ? -2.781 -3.84 -3.117 1 97.69 96 GLY B O 1
ATOM 1965 N N . VAL B 1 97 ? -2.266 -3.488 -5.289 1 98.69 97 VAL B N 1
ATOM 1966 C CA . VAL B 1 97 ? -0.973 -4.16 -5.215 1 98.69 97 VAL B CA 1
ATOM 1967 C C . VAL B 1 97 ? -0.046 -3.396 -4.273 1 98.69 97 VAL B C 1
ATOM 1969 O O . VAL B 1 97 ? 0.613 -3.994 -3.418 1 98.69 97 VAL B O 1
ATOM 1972 N N . ALA B 1 98 ? -0 -2.07 -4.445 1 98.62 98 ALA B N 1
ATOM 1973 C CA . ALA B 1 98 ? 0.839 -1.244 -3.582 1 98.62 98 ALA B CA 1
ATOM 1974 C C . ALA B 1 98 ? 0.407 -1.361 -2.123 1 98.62 98 ALA B C 1
ATOM 1976 O O . ALA B 1 98 ? 1.248 -1.474 -1.227 1 98.62 98 ALA B O 1
ATOM 1977 N N . PHE B 1 99 ? -0.91 -1.386 -1.873 1 98.88 99 PHE B N 1
ATOM 1978 C CA . PHE B 1 99 ? -1.458 -1.582 -0.536 1 98.88 99 PHE B CA 1
ATOM 1979 C C . PHE B 1 99 ? -1.006 -2.916 0.045 1 98.88 99 PHE B C 1
ATOM 1981 O O . PHE B 1 99 ? -0.524 -2.975 1.178 1 98.88 99 PHE B O 1
ATOM 1988 N N . GLU B 1 100 ? -1.133 -3.924 -0.717 1 98.94 100 GLU B N 1
ATOM 1989 C CA . GLU B 1 100 ? -0.8 -5.266 -0.253 1 98.94 100 GLU B CA 1
ATOM 1990 C C . GLU B 1 100 ? 0.687 -5.387 0.067 1 98.94 100 GLU B C 1
ATOM 1992 O O . GLU B 1 100 ? 1.065 -6.039 1.045 1 98.94 100 GLU B O 1
ATOM 1997 N N . LEU B 1 101 ? 1.519 -4.754 -0.769 1 98.94 101 LEU B N 1
ATOM 1998 C CA . LEU B 1 101 ? 2.953 -4.73 -0.511 1 98.94 101 LEU B CA 1
ATOM 1999 C C . LEU B 1 101 ? 3.256 -4.055 0.823 1 98.94 101 LEU B C 1
ATOM 2001 O O . LEU B 1 101 ? 4.035 -4.574 1.625 1 98.94 101 LEU B O 1
ATOM 2005 N N . GLY B 1 102 ? 2.604 -2.9 1.067 1 98.94 102 GLY B N 1
ATOM 2006 C CA . GLY B 1 102 ? 2.785 -2.223 2.34 1 98.94 102 GLY B CA 1
ATOM 2007 C C . GLY B 1 102 ? 2.346 -3.057 3.529 1 98.94 102 GLY B C 1
ATOM 2008 O O . GLY B 1 102 ? 3.062 -3.15 4.527 1 98.94 102 GLY B O 1
ATOM 2009 N N . TYR B 1 103 ? 1.199 -3.682 3.398 1 98.94 103 TYR B N 1
ATOM 2010 C CA . TYR B 1 103 ? 0.659 -4.52 4.465 1 98.94 103 TYR B CA 1
ATOM 2011 C C . TYR B 1 103 ? 1.593 -5.688 4.766 1 98.94 103 TYR B C 1
ATOM 2013 O O . TYR B 1 103 ? 1.943 -5.926 5.922 1 98.94 103 TYR B O 1
ATOM 2021 N N . ALA B 1 104 ? 2.004 -6.383 3.75 1 98.94 104 ALA B N 1
ATOM 2022 C CA . ALA B 1 104 ? 2.859 -7.559 3.893 1 98.94 104 ALA B CA 1
ATOM 2023 C C . ALA B 1 104 ? 4.207 -7.184 4.508 1 98.94 104 ALA B C 1
ATOM 2025 O O . ALA B 1 104 ? 4.727 -7.906 5.359 1 98.94 104 ALA B O 1
ATOM 2026 N N . LYS B 1 105 ? 4.742 -6.07 4.062 1 98.94 105 LYS B N 1
ATOM 2027 C CA . LYS B 1 105 ? 6.016 -5.625 4.617 1 98.94 105 LYS B CA 1
ATOM 2028 C C . LYS B 1 105 ? 5.898 -5.363 6.117 1 98.94 105 LYS B C 1
ATOM 2030 O O . LYS B 1 105 ? 6.777 -5.754 6.891 1 98.94 105 LYS B O 1
ATOM 2035 N N . ALA B 1 106 ? 4.816 -4.758 6.516 1 98.88 106 ALA B N 1
ATOM 2036 C CA . ALA B 1 106 ? 4.598 -4.391 7.914 1 98.88 106 ALA B CA 1
ATOM 2037 C C . ALA B 1 106 ? 4.508 -5.633 8.797 1 98.88 106 ALA B C 1
ATOM 2039 O O . ALA B 1 106 ? 4.875 -5.59 9.977 1 98.88 106 ALA B O 1
ATOM 2040 N N . ILE B 1 107 ? 4.031 -6.715 8.266 1 98.69 107 ILE B N 1
ATOM 2041 C CA . ILE B 1 107 ? 3.9 -7.922 9.07 1 98.69 107 ILE B CA 1
ATOM 2042 C C . ILE B 1 107 ? 5.07 -8.859 8.789 1 98.69 107 ILE B C 1
ATOM 2044 O O . ILE B 1 107 ? 4.969 -10.07 9.008 1 98.69 107 ILE B O 1
ATOM 2048 N N . ASN B 1 108 ? 6.148 -8.32 8.18 1 98.38 108 ASN B N 1
ATOM 2049 C CA . ASN B 1 108 ? 7.477 -8.914 8.07 1 98.38 108 ASN B CA 1
ATOM 2050 C C . ASN B 1 108 ? 7.488 -10.086 7.09 1 98.38 108 ASN B C 1
ATOM 2052 O O . ASN B 1 108 ? 8.188 -11.078 7.309 1 98.38 108 ASN B O 1
ATOM 2056 N N . LYS B 1 109 ? 6.707 -10.031 6.062 1 98.81 109 LYS B N 1
ATOM 2057 C CA . LYS B 1 109 ? 6.816 -11.008 4.977 1 98.81 109 LYS B CA 1
ATOM 2058 C C . LYS B 1 109 ? 8.008 -10.695 4.082 1 98.81 109 LYS B C 1
ATOM 2060 O O . LYS B 1 109 ? 8.445 -9.547 3.988 1 98.81 109 LYS B O 1
ATOM 2065 N N . VAL B 1 110 ? 8.578 -11.758 3.51 1 98.69 110 VAL B N 1
ATOM 2066 C CA . VAL B 1 110 ? 9.508 -11.539 2.406 1 98.69 110 VAL B CA 1
ATOM 2067 C C . VAL B 1 110 ? 8.766 -10.953 1.209 1 98.69 110 VAL B C 1
ATOM 2069 O O . VAL B 1 110 ? 7.816 -11.562 0.702 1 98.69 110 VAL B O 1
ATOM 2072 N N . CYS B 1 111 ? 9.156 -9.719 0.774 1 98.94 111 CYS B N 1
ATOM 2073 C CA . CYS B 1 111 ? 8.484 -9.062 -0.342 1 98.94 111 CYS B CA 1
ATOM 2074 C C . CYS B 1 111 ? 9.398 -8.984 -1.56 1 98.94 111 CYS B C 1
ATOM 2076 O O . CYS B 1 111 ? 10.539 -8.539 -1.457 1 98.94 111 CYS B O 1
ATOM 2078 N N . LEU B 1 112 ? 8.891 -9.469 -2.684 1 98.88 112 LEU B N 1
ATOM 2079 C CA . LEU B 1 112 ? 9.57 -9.43 -3.975 1 98.88 112 LEU B CA 1
ATOM 2080 C C . LEU B 1 112 ? 8.758 -8.648 -4.996 1 98.88 112 LEU B C 1
ATOM 2082 O O . LEU B 1 112 ? 7.531 -8.578 -4.898 1 98.88 112 LEU B O 1
ATOM 2086 N N . GLY B 1 113 ? 9.477 -8.039 -5.922 1 98.38 113 GLY B N 1
ATOM 2087 C CA . GLY B 1 113 ? 8.828 -7.383 -7.047 1 98.38 113 GLY B CA 1
ATOM 2088 C C . GLY B 1 113 ? 9.047 -8.102 -8.359 1 98.38 113 GLY B C 1
ATOM 2089 O O . GLY B 1 113 ? 10.094 -8.719 -8.57 1 98.38 113 GLY B O 1
ATOM 2090 N N . PHE B 1 114 ? 8.07 -8.109 -9.188 1 98.25 114 PHE B N 1
ATOM 2091 C CA . PHE B 1 114 ? 8.172 -8.523 -10.578 1 98.25 114 PHE B CA 1
ATOM 2092 C C . PHE B 1 114 ? 7.793 -7.375 -11.508 1 98.25 114 PHE B C 1
ATOM 2094 O O . PHE B 1 114 ? 6.66 -6.891 -11.477 1 98.25 114 PHE B O 1
ATOM 2101 N N . GLN B 1 115 ? 8.703 -6.91 -12.227 1 96.5 115 GLN B N 1
ATOM 2102 C CA . GLN B 1 115 ? 8.562 -5.695 -13.016 1 96.5 115 GLN B CA 1
ATOM 2103 C C . GLN B 1 115 ? 9.195 -5.855 -14.398 1 96.5 115 GLN B C 1
ATOM 2105 O O . GLN B 1 115 ? 10.414 -5.949 -14.523 1 96.5 115 GLN B O 1
ATOM 2110 N N . THR B 1 116 ? 8.344 -5.828 -15.453 1 94 116 THR B N 1
ATOM 2111 C CA . THR B 1 116 ? 8.82 -6.02 -16.828 1 94 116 THR B CA 1
ATOM 2112 C C . THR B 1 116 ? 8.617 -4.754 -17.641 1 94 116 THR B C 1
ATOM 2114 O O . THR B 1 116 ? 9.07 -4.676 -18.797 1 94 116 THR B O 1
ATOM 2117 N N . ASP B 1 117 ? 7.918 -3.811 -17.094 1 86.88 117 ASP B N 1
ATOM 2118 C CA . ASP B 1 117 ? 7.633 -2.543 -17.766 1 86.88 117 ASP B CA 1
ATOM 2119 C C . ASP B 1 117 ? 8.891 -1.679 -17.859 1 86.88 117 ASP B C 1
ATOM 2121 O O . ASP B 1 117 ? 9.367 -1.155 -16.844 1 86.88 117 ASP B O 1
ATOM 2125 N N . VAL B 1 118 ? 9.383 -1.452 -18.953 1 78.12 118 VAL B N 1
ATOM 2126 C CA . VAL B 1 118 ? 10.664 -0.794 -19.172 1 78.12 118 VAL B CA 1
ATOM 2127 C C . VAL B 1 118 ? 10.586 0.663 -18.734 1 78.12 118 VAL B C 1
ATOM 2129 O O . VAL B 1 118 ? 11.609 1.284 -18.422 1 78.12 118 VAL B O 1
ATOM 2132 N N . ARG B 1 119 ? 9.445 1.312 -18.766 1 72.19 119 ARG B N 1
ATOM 2133 C CA . ARG B 1 119 ? 9.281 2.693 -18.328 1 72.19 119 ARG B CA 1
ATOM 2134 C C . ARG B 1 119 ? 9.578 2.83 -16.828 1 72.19 119 ARG B C 1
ATOM 2136 O O . ARG B 1 119 ? 9.953 3.906 -16.375 1 72.19 119 ARG B O 1
ATOM 2143 N N . ARG B 1 120 ? 9.461 1.726 -16.172 1 72.25 120 ARG B N 1
ATOM 2144 C CA . ARG B 1 120 ? 9.609 1.718 -14.711 1 72.25 120 ARG B CA 1
ATOM 2145 C C . ARG B 1 120 ? 10.984 1.19 -14.312 1 72.25 120 ARG B C 1
ATOM 2147 O O . ARG B 1 120 ? 11.336 1.208 -13.125 1 72.25 120 ARG B O 1
ATOM 2154 N N . GLN B 1 121 ? 11.656 0.754 -15.164 1 69.5 121 GLN B N 1
ATOM 2155 C CA . GLN B 1 121 ? 12.93 0.112 -14.844 1 69.5 121 GLN B CA 1
ATOM 2156 C C . GLN B 1 121 ? 14.039 1.146 -14.672 1 69.5 121 GLN B C 1
ATOM 2158 O O . GLN B 1 121 ? 15.125 0.818 -14.203 1 69.5 121 GLN B O 1
ATOM 2163 N N . ALA B 1 122 ? 13.656 2.322 -14.828 1 61.16 122 ALA B N 1
ATOM 2164 C CA . ALA B 1 122 ? 14.656 3.363 -14.586 1 61.16 122 ALA B CA 1
ATOM 2165 C C . ALA B 1 122 ? 14.906 3.537 -13.086 1 61.16 122 ALA B C 1
ATOM 2167 O O . ALA B 1 122 ? 14.031 3.248 -12.266 1 61.16 122 ALA B O 1
ATOM 2168 N N . PRO B 1 123 ? 16.141 3.846 -12.617 1 57.59 123 PRO B N 1
ATOM 2169 C CA . PRO B 1 123 ? 16.516 3.971 -11.203 1 57.59 123 PRO B CA 1
ATOM 2170 C C . PRO B 1 123 ? 15.516 4.809 -10.406 1 57.59 123 PRO B C 1
ATOM 2172 O O . PRO B 1 123 ? 15.32 4.574 -9.211 1 57.59 123 PRO B O 1
ATOM 2175 N N . THR B 1 124 ? 14.914 5.703 -11.039 1 61.12 124 THR B N 1
ATOM 2176 C CA . THR B 1 124 ? 13.945 6.531 -10.336 1 61.12 124 THR B CA 1
ATOM 2177 C C . THR B 1 124 ? 12.516 6.148 -10.727 1 61.12 124 THR B C 1
ATOM 2179 O O . THR B 1 124 ? 11.586 6.941 -10.555 1 61.12 124 THR B O 1
ATOM 2182 N N . GLY B 1 125 ? 12.516 4.902 -11.086 1 78.38 125 GLY B N 1
ATOM 2183 C CA . GLY B 1 125 ? 11.211 4.543 -11.625 1 78.38 125 GLY B CA 1
ATOM 2184 C C . GLY B 1 125 ? 10.195 4.203 -10.555 1 78.38 125 GLY B C 1
ATOM 2185 O O . GLY B 1 125 ? 9.008 4.512 -10.695 1 78.38 125 GLY B O 1
ATOM 2186 N N . ASN B 1 126 ? 10.703 3.586 -9.484 1 89.81 126 ASN B N 1
ATOM 2187 C CA . ASN B 1 126 ? 9.781 3.256 -8.398 1 89.81 126 ASN B CA 1
ATOM 2188 C C . ASN B 1 126 ? 9.938 4.211 -7.219 1 89.81 126 ASN B C 1
ATOM 2190 O O . ASN B 1 126 ? 11.062 4.594 -6.867 1 89.81 126 ASN B O 1
ATOM 2194 N N . ASN B 1 127 ? 8.844 4.574 -6.633 1 91.75 127 ASN B N 1
ATOM 2195 C CA . ASN B 1 127 ? 8.891 5.312 -5.375 1 91.75 127 ASN B CA 1
ATOM 2196 C C . ASN B 1 127 ? 9.656 4.539 -4.301 1 91.75 127 ASN B C 1
ATOM 2198 O O . ASN B 1 127 ? 9.672 3.307 -4.312 1 91.75 127 ASN B O 1
ATOM 2202 N N . PRO B 1 128 ? 10.352 5.281 -3.355 1 95.44 128 PRO B N 1
ATOM 2203 C CA . PRO B 1 128 ? 11.188 4.633 -2.34 1 95.44 128 PRO B CA 1
ATOM 2204 C C . PRO B 1 128 ? 10.406 3.611 -1.51 1 95.44 128 PRO B C 1
ATOM 2206 O O . PRO B 1 128 ? 10.977 2.607 -1.069 1 95.44 128 PRO B O 1
ATOM 2209 N N . MET B 1 129 ? 9.094 3.859 -1.285 1 97.88 129 MET B N 1
ATOM 2210 C CA . MET B 1 129 ? 8.297 2.918 -0.5 1 97.88 129 MET B CA 1
ATOM 2211 C C . MET B 1 129 ? 8.203 1.566 -1.2 1 97.88 129 MET B C 1
ATOM 2213 O O . MET B 1 129 ? 8.273 0.521 -0.551 1 97.88 129 MET B O 1
ATOM 2217 N N . ILE B 1 130 ? 8.102 1.626 -2.523 1 98.06 130 ILE B N 1
ATOM 2218 C CA . ILE B 1 130 ? 8.008 0.412 -3.326 1 98.06 130 ILE B CA 1
ATOM 2219 C C . ILE B 1 130 ? 9.383 -0.235 -3.457 1 98.06 130 ILE B C 1
ATOM 2221 O O . ILE B 1 130 ? 9.562 -1.403 -3.105 1 98.06 130 ILE B O 1
ATOM 2225 N N . GLU B 1 131 ? 10.352 0.537 -3.875 1 96.31 131 GLU B N 1
ATOM 2226 C CA . GLU B 1 131 ? 11.68 0.037 -4.188 1 96.31 131 GLU B CA 1
ATOM 2227 C C . GLU B 1 131 ? 12.336 -0.589 -2.959 1 96.31 131 GLU B C 1
ATOM 2229 O O . GLU B 1 131 ? 12.867 -1.703 -3.029 1 96.31 131 GLU B O 1
ATOM 2234 N N . CYS B 1 132 ? 12.234 0.052 -1.792 1 97.62 132 CYS B N 1
ATOM 2235 C CA . CYS B 1 132 ? 13.008 -0.342 -0.62 1 97.62 132 CYS B CA 1
ATOM 2236 C C . CYS B 1 132 ? 12.281 -1.423 0.173 1 97.62 132 CYS B C 1
ATOM 2238 O O . CYS B 1 132 ? 12.867 -2.045 1.062 1 97.62 132 CYS B O 1
ATOM 2240 N N . SER B 1 133 ? 11.016 -1.665 -0.157 1 98.38 133 SER B N 1
ATOM 2241 C CA . SER B 1 133 ? 10.273 -2.705 0.55 1 98.38 133 SER B CA 1
ATOM 2242 C C . SER B 1 133 ? 10.562 -4.082 -0.035 1 98.38 133 SER B C 1
ATOM 2244 O O . SER B 1 133 ? 10.328 -5.102 0.618 1 98.38 133 SER B O 1
ATOM 2246 N N . CYS B 1 134 ? 11.008 -4.117 -1.275 1 98.31 134 CYS B N 1
ATOM 2247 C CA . CYS B 1 134 ? 11.281 -5.379 -1.951 1 98.31 134 CYS B CA 1
ATOM 2248 C C . CYS B 1 134 ? 12.719 -5.832 -1.694 1 98.31 134 CYS B C 1
ATOM 2250 O O . CYS B 1 134 ? 13.664 -5.066 -1.902 1 98.31 134 CYS B O 1
ATOM 2252 N N . GLU B 1 135 ? 12.859 -7.062 -1.257 1 97.88 135 GLU B N 1
ATOM 2253 C CA . GLU B 1 135 ? 14.195 -7.633 -1.124 1 97.88 135 GLU B CA 1
ATOM 2254 C C . GLU B 1 135 ? 14.906 -7.68 -2.473 1 97.88 135 GLU B C 1
ATOM 2256 O O . GLU B 1 135 ? 16.125 -7.453 -2.547 1 97.88 135 GLU B O 1
ATOM 2261 N N . GLU B 1 136 ? 14.156 -8.023 -3.447 1 97.44 136 GLU B N 1
ATOM 2262 C CA . GLU B 1 136 ? 14.633 -8.062 -4.828 1 97.44 136 GLU B CA 1
ATOM 2263 C C . GLU B 1 136 ? 13.492 -7.797 -5.809 1 97.44 136 GLU B C 1
ATOM 2265 O O . GLU B 1 136 ? 12.344 -8.133 -5.535 1 97.44 136 GLU B O 1
ATOM 2270 N N . ILE B 1 137 ? 13.82 -7.137 -6.918 1 97.06 137 ILE B N 1
ATOM 2271 C CA . ILE B 1 137 ? 12.875 -6.922 -8.016 1 97.06 137 ILE B CA 1
ATOM 2272 C C . IL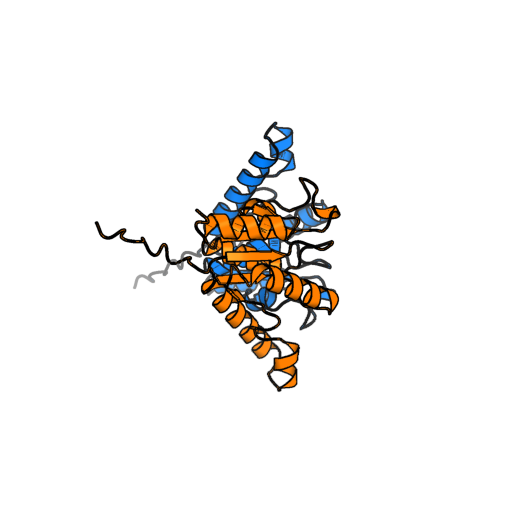E B 1 137 ? 13.406 -7.59 -9.281 1 97.06 137 ILE B C 1
ATOM 2274 O O . ILE B 1 137 ? 14.531 -7.312 -9.719 1 97.06 137 ILE B O 1
ATOM 2278 N N . PHE B 1 138 ? 12.594 -8.461 -9.82 1 97.38 138 PHE B N 1
ATOM 2279 C CA . PHE B 1 138 ? 13 -9.258 -10.977 1 97.38 138 PHE B CA 1
ATOM 2280 C C . PHE B 1 138 ? 12.32 -8.758 -12.242 1 97.38 138 PHE B C 1
ATOM 2282 O O . PHE B 1 138 ? 11.172 -8.312 -12.195 1 97.38 138 PHE B O 1
ATOM 2289 N N . SER B 1 139 ? 13.008 -8.922 -13.398 1 96.12 139 SER B N 1
ATOM 2290 C CA . SER B 1 139 ? 12.438 -8.539 -14.688 1 96.12 139 SER B CA 1
ATOM 2291 C C . SER B 1 139 ? 12.18 -9.758 -15.562 1 96.12 139 SER B C 1
ATOM 2293 O O . SER B 1 139 ? 11.742 -9.625 -16.703 1 96.12 139 SER B O 1
ATOM 2295 N N . ASP B 1 140 ? 12.477 -10.914 -15.039 1 96.88 140 ASP B N 1
ATOM 2296 C CA . ASP B 1 140 ? 12.211 -12.156 -15.75 1 96.88 140 ASP B CA 1
ATOM 2297 C C . ASP B 1 140 ? 11.93 -13.297 -14.773 1 96.88 140 ASP B C 1
ATOM 2299 O O . ASP B 1 140 ? 12.453 -13.305 -13.656 1 96.88 140 ASP B O 1
ATOM 2303 N N . LEU B 1 141 ? 11.141 -14.305 -15.211 1 97.75 141 LEU B N 1
ATOM 2304 C CA . LEU B 1 141 ? 10.648 -15.367 -14.344 1 97.75 141 LEU B CA 1
ATOM 2305 C C . LEU B 1 141 ? 11.758 -16.375 -14.023 1 97.75 141 LEU B C 1
ATOM 2307 O O . LEU B 1 141 ? 11.758 -16.984 -12.953 1 97.75 141 LEU B O 1
ATOM 2311 N N . GLY B 1 142 ? 12.664 -16.5 -14.961 1 97.5 142 GLY B N 1
ATOM 2312 C CA . GLY B 1 142 ? 13.773 -17.406 -14.711 1 97.5 142 GLY B CA 1
ATOM 2313 C C . GLY B 1 142 ? 14.609 -17 -13.508 1 97.5 142 GLY B C 1
ATOM 2314 O O . GLY B 1 142 ? 14.906 -17.828 -12.641 1 97.5 142 GLY B O 1
ATOM 2315 N N . SER B 1 143 ? 15.023 -15.727 -13.461 1 97.81 143 SER B N 1
ATOM 2316 C CA . SER B 1 143 ? 15.812 -15.211 -12.336 1 97.81 143 SER B CA 1
ATOM 2317 C C . SER B 1 143 ? 15.023 -15.289 -11.031 1 97.81 143 SER B C 1
ATOM 2319 O O . SER B 1 143 ? 15.586 -15.586 -9.977 1 97.81 143 SER B O 1
ATOM 2321 N N . LEU B 1 144 ? 13.727 -15.008 -11.102 1 98.06 144 LEU B N 1
ATOM 2322 C CA . LEU B 1 144 ? 12.859 -15.102 -9.93 1 98.06 144 LEU B CA 1
ATOM 2323 C C . LEU B 1 144 ? 12.82 -16.531 -9.398 1 98.06 144 LEU B C 1
ATOM 2325 O O . LEU B 1 144 ? 13.023 -16.766 -8.211 1 98.06 144 LEU B O 1
ATOM 2329 N N . LYS B 1 145 ? 12.617 -17.438 -10.234 1 97 145 LYS B N 1
ATOM 2330 C CA . LYS B 1 145 ? 12.555 -18.844 -9.867 1 97 145 LYS B CA 1
ATOM 2331 C C . LYS B 1 145 ? 13.867 -19.312 -9.242 1 97 145 LYS B C 1
ATOM 2333 O O . LYS B 1 145 ? 13.867 -20 -8.219 1 97 145 LYS B O 1
ATOM 2338 N N . LYS B 1 146 ? 14.938 -18.969 -9.844 1 96.56 146 LYS B N 1
ATOM 2339 C CA . LYS B 1 146 ? 16.25 -19.328 -9.336 1 96.56 146 LYS B CA 1
ATOM 2340 C C . LYS B 1 146 ? 16.469 -18.797 -7.926 1 96.56 146 LYS B C 1
ATOM 2342 O O . LYS B 1 146 ? 16.984 -19.516 -7.059 1 96.56 146 LYS B O 1
ATOM 2347 N N . TRP B 1 147 ? 16.109 -17.594 -7.715 1 96.94 147 TRP B N 1
ATOM 2348 C CA . TRP B 1 147 ? 16.234 -16.984 -6.398 1 96.94 147 TRP B CA 1
ATOM 2349 C C . TRP B 1 147 ? 15.438 -17.75 -5.355 1 96.94 147 TRP B C 1
ATOM 2351 O O . TRP B 1 147 ? 15.938 -18.031 -4.266 1 96.94 147 TRP B O 1
ATOM 2361 N N . LEU B 1 148 ? 14.219 -18.125 -5.668 1 96.44 148 LEU B N 1
ATOM 2362 C CA . LEU B 1 148 ? 13.336 -18.875 -4.766 1 96.44 148 LEU B CA 1
ATOM 2363 C C . LEU B 1 148 ? 13.922 -20.234 -4.445 1 96.44 148 LEU B C 1
ATOM 2365 O O . LEU B 1 148 ? 13.906 -20.672 -3.289 1 96.44 148 LEU B O 1
ATOM 2369 N N . GLN B 1 149 ? 14.445 -20.828 -5.469 1 93.81 149 GLN B N 1
ATOM 2370 C CA . GLN B 1 149 ? 15.016 -22.156 -5.289 1 93.81 149 GLN B CA 1
ATOM 2371 C C . GLN B 1 149 ? 16.266 -22.109 -4.406 1 93.81 149 GLN B C 1
ATOM 2373 O O . GLN B 1 149 ? 16.469 -23 -3.578 1 93.81 149 GLN B O 1
ATOM 2378 N N . GLN B 1 150 ? 17.062 -21.141 -4.574 1 92.88 150 GLN B N 1
ATOM 2379 C CA . GLN B 1 150 ? 18.266 -20.984 -3.771 1 92.88 150 GLN B CA 1
ATOM 2380 C C . GLN B 1 150 ? 17.922 -20.688 -2.314 1 92.88 150 GLN B C 1
ATOM 2382 O O . GLN B 1 150 ? 18.594 -21.188 -1.403 1 92.88 150 GLN B O 1
ATOM 2387 N N . LYS B 1 151 ? 16.922 -19.969 -2.135 1 92.69 151 LYS B N 1
ATOM 2388 C CA . LYS B 1 151 ? 16.578 -19.516 -0.79 1 92.69 151 LYS B CA 1
ATOM 2389 C C . LYS B 1 151 ? 15.836 -20.609 -0.025 1 92.69 151 LYS B C 1
ATOM 2391 O O . LYS B 1 151 ? 16.031 -20.781 1.18 1 92.69 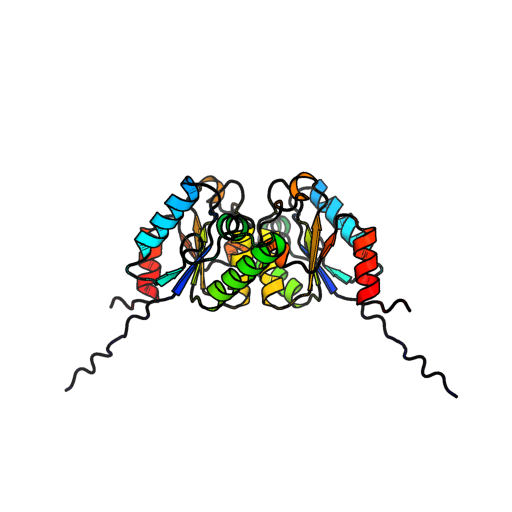151 LYS B O 1
ATOM 2396 N N . TYR B 1 152 ? 15.039 -21.344 -0.659 1 90.38 152 TYR B N 1
ATOM 2397 C CA . TYR B 1 152 ? 14.125 -22.203 0.091 1 90.38 152 TYR B CA 1
ATOM 2398 C C . TYR B 1 152 ? 14.328 -23.672 -0.268 1 90.38 152 TYR B C 1
ATOM 2400 O O . TYR B 1 152 ? 13.875 -24.562 0.457 1 90.38 152 TYR B O 1
ATOM 2408 N N . ASN B 1 153 ? 14.797 -23.953 -1.358 1 77.19 153 ASN B N 1
ATOM 2409 C CA . ASN B 1 153 ? 14.898 -25.344 -1.786 1 77.19 153 ASN B CA 1
ATOM 2410 C C . ASN B 1 153 ? 16.344 -25.828 -1.743 1 77.19 153 ASN B C 1
ATOM 2412 O O . ASN B 1 153 ? 16.609 -27.031 -1.887 1 77.19 153 ASN B O 1
ATOM 2416 N N . LYS B 1 154 ? 17.297 -25.391 -0.776 1 62.91 154 LYS B N 1
ATOM 2417 C CA . LYS B 1 154 ? 18.703 -25.766 -0.625 1 62.91 154 LYS B CA 1
ATOM 2418 C C . LYS B 1 154 ? 19.203 -26.5 -1.862 1 62.91 154 LYS B C 1
ATOM 2420 O O . LYS B 1 154 ? 19.047 -27.719 -1.968 1 62.91 154 LYS B O 1
ATOM 2425 N N . LEU B 1 155 ? 18.953 -26.156 -3.109 1 48.28 155 LEU B N 1
ATOM 2426 C CA . LEU B 1 155 ? 19.672 -26.969 -4.09 1 48.28 155 LEU B CA 1
ATOM 2427 C C . LEU B 1 155 ? 21.156 -27.047 -3.742 1 48.28 155 LEU B C 1
ATOM 2429 O O . LEU B 1 155 ? 21.812 -26.031 -3.551 1 48.28 155 LEU B O 1
ATOM 2433 N N . SER B 1 156 ? 21.453 -28.016 -2.904 1 39.41 156 SER B N 1
ATOM 2434 C CA . SER B 1 156 ? 22.828 -28.484 -2.92 1 39.41 156 SER B CA 1
ATOM 2435 C C . SER B 1 156 ? 23.391 -28.516 -4.34 1 39.41 156 SER B C 1
ATOM 2437 O O . SER B 1 156 ? 22.672 -28.812 -5.293 1 39.41 156 SER B O 1
#

Organism: Desulfotalea psychrophila (strain LSv54 / DSM 12343) (NCBI:txid177439)